Protein AF-A0AAD4LZZ5-F1 (afdb_monomer)

Solvent-accessible surface area (backbone atoms only — not comparable to full-atom values): 17725 Å² total; per-residue (Å²): 131,60,62,84,78,69,48,88,45,66,67,56,50,50,53,55,44,57,41,40,48,57,53,53,69,33,89,84,50,80,62,51,70,69,76,49,41,73,76,55,41,52,55,49,49,54,53,50,50,51,52,51,45,55,47,72,59,37,88,83,57,52,69,71,55,39,54,52,48,50,53,32,48,44,55,28,38,23,70,50,95,53,30,51,71,76,49,63,68,65,39,48,44,56,61,69,59,78,80,68,60,58,57,38,40,56,66,57,34,45,43,56,74,49,39,51,65,94,46,70,66,54,45,52,46,36,52,43,30,32,49,35,19,66,58,54,36,84,71,82,49,75,66,38,48,54,40,50,26,64,76,72,72,47,53,68,67,55,53,52,53,22,59,74,25,60,35,23,49,43,52,52,49,40,55,53,51,52,53,52,52,67,71,57,82,68,91,54,68,68,56,56,54,47,50,50,50,32,52,65,54,31,63,79,64,57,69,72,51,25,48,67,67,60,55,50,52,49,54,50,50,51,54,49,52,59,51,51,38,74,75,31,82,89,36,54,68,59,51,55,51,54,59,66,55,39,64,70,54,63,75,45,58,62,91,83,59,74,83,77,62,92,84,59,77,85,78,73,87,83,82,85,86,89,83,87,86,81,84,82,77,78,78,56,70,66,58,56,50,50,50,47,70,80,34,72,75,67,82,78,119

Sequence (301 aa):
MWTLECSDEDHELEQFFAGIPGFFQSRVVWEPQQAFNAPDSEKMSKSLIGLMQRTWTSNLVDESVKQRRIVIFEVAMGQKPECLPISNDIVDLALWRDQDGFFRSVELGLLLNGATYDDPFVADCSKWAISKIIARSKDRDDRWFKLVTKQLGVSKSEVENYLAHGDSIFLANLLHITRDILRFRSEDGYHNRAANETLSSVSKFDIQNALPGLQHDFCDLRNQIVREARNSEAQTWMLTHIFMIYPRILCATPKNIVPIQLLTPPTPCPPLSHITMAPFPPLSPFLAHLILIYHPRISRI

Structure (mmCIF, N/CA/C/O backbone):
data_AF-A0AAD4LZZ5-F1
#
_entry.id   AF-A0AAD4LZZ5-F1
#
loop_
_atom_site.group_P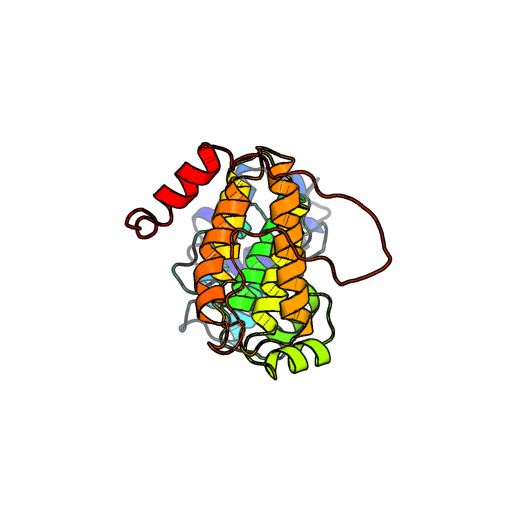DB
_atom_site.id
_atom_site.type_symbol
_atom_site.label_atom_id
_atom_site.label_alt_id
_atom_site.label_comp_id
_atom_site.label_asym_id
_atom_site.label_entity_id
_atom_site.label_seq_id
_atom_site.pdbx_PDB_ins_code
_atom_site.Cartn_x
_atom_site.Cartn_y
_atom_site.Cartn_z
_atom_site.occupancy
_atom_site.B_iso_or_equiv
_atom_site.auth_seq_id
_atom_site.auth_comp_id
_atom_site.auth_asym_id
_atom_site.auth_atom_id
_atom_site.pdbx_PDB_model_num
ATOM 1 N N . MET A 1 1 ? 21.010 4.989 -21.977 1.00 59.56 1 MET A N 1
ATOM 2 C CA . MET A 1 1 ? 19.884 5.612 -21.253 1.00 59.56 1 MET A CA 1
ATOM 3 C C . MET A 1 1 ? 19.463 6.946 -21.894 1.00 59.56 1 MET A C 1
ATOM 5 O O . MET A 1 1 ? 19.296 7.935 -21.203 1.00 59.56 1 MET A O 1
ATOM 9 N N . TRP A 1 2 ? 19.293 6.989 -23.220 1.00 61.78 2 TRP A N 1
ATOM 10 C CA . TRP A 1 2 ? 18.803 8.186 -23.932 1.00 61.78 2 TRP A CA 1
ATOM 11 C C . TRP A 1 2 ? 17.274 8.152 -24.097 1.00 61.78 2 TRP A C 1
ATOM 13 O O . TRP A 1 2 ? 16.611 9.175 -24.016 1.00 61.78 2 TRP A O 1
ATOM 23 N N . THR A 1 3 ? 16.701 6.949 -24.204 1.00 65.75 3 THR A N 1
ATOM 24 C CA . THR A 1 3 ? 15.256 6.716 -24.332 1.00 65.75 3 THR A CA 1
ATOM 25 C C . THR A 1 3 ? 14.452 7.325 -23.181 1.00 65.75 3 THR A C 1
ATOM 27 O O . THR A 1 3 ? 13.441 7.959 -23.428 1.00 65.75 3 THR A O 1
ATOM 30 N N . LEU A 1 4 ? 14.927 7.232 -21.932 1.00 70.00 4 LEU A N 1
ATOM 31 C CA . LEU A 1 4 ? 14.234 7.831 -20.779 1.00 70.00 4 LEU A CA 1
ATOM 32 C C . LEU A 1 4 ? 14.240 9.372 -20.790 1.00 70.00 4 LEU A C 1
ATOM 34 O O . LEU A 1 4 ? 13.408 9.980 -20.130 1.00 70.00 4 LEU A O 1
ATOM 38 N N . GLU A 1 5 ? 15.177 10.002 -21.507 1.00 65.38 5 GLU A N 1
ATOM 39 C CA . GLU A 1 5 ? 15.335 11.464 -21.550 1.00 65.38 5 GLU A CA 1
ATOM 40 C C . GLU A 1 5 ? 14.606 12.110 -22.739 1.00 65.38 5 GLU A C 1
ATOM 42 O O . GLU A 1 5 ? 14.437 13.326 -22.758 1.00 65.38 5 GLU A O 1
ATOM 47 N N . CYS A 1 6 ? 14.168 11.319 -23.724 1.00 57.78 6 CYS A N 1
ATOM 48 C CA . CYS A 1 6 ? 13.459 11.810 -24.912 1.00 57.78 6 CYS A CA 1
ATOM 49 C C . CYS A 1 6 ? 12.028 11.278 -25.054 1.00 57.78 6 CYS A C 1
ATOM 51 O O . CYS A 1 6 ? 11.263 11.808 -25.856 1.00 57.78 6 CYS A O 1
ATOM 53 N N . SER A 1 7 ? 11.655 10.270 -24.268 1.00 60.16 7 SER A N 1
ATOM 54 C CA . SER A 1 7 ? 10.356 9.612 -24.349 1.00 60.16 7 SER A CA 1
ATOM 55 C C . SER A 1 7 ? 9.317 10.304 -23.458 1.00 60.16 7 SER A C 1
ATOM 57 O O . SER A 1 7 ? 8.848 9.734 -22.470 1.00 60.16 7 SER A O 1
ATOM 59 N N . ASP A 1 8 ? 8.884 11.508 -23.832 1.00 64.06 8 ASP A N 1
ATOM 60 C CA . ASP A 1 8 ? 7.600 12.040 -23.335 1.00 64.06 8 ASP A CA 1
ATOM 61 C C . ASP A 1 8 ? 6.408 11.223 -23.884 1.00 64.06 8 ASP A C 1
ATOM 63 O O . ASP A 1 8 ? 5.266 11.361 -23.437 1.00 64.06 8 ASP A O 1
ATOM 67 N N . GLU A 1 9 ? 6.672 10.331 -24.841 1.00 85.75 9 GLU A N 1
ATOM 68 C CA . GLU A 1 9 ? 5.693 9.441 -25.440 1.00 85.75 9 GLU A CA 1
ATOM 69 C C . GLU A 1 9 ? 5.475 8.195 -24.573 1.00 85.75 9 GLU A C 1
ATOM 71 O O . GLU A 1 9 ? 6.323 7.309 -24.471 1.00 85.75 9 GLU A O 1
ATOM 76 N N . ASP A 1 10 ? 4.288 8.079 -23.973 1.00 91.38 10 ASP A N 1
ATOM 77 C CA . ASP A 1 10 ? 3.925 6.911 -23.161 1.00 91.38 10 ASP A CA 1
ATOM 78 C C . ASP A 1 10 ? 4.112 5.574 -23.902 1.00 91.38 10 ASP A C 1
ATOM 80 O O . ASP A 1 10 ? 4.370 4.553 -23.270 1.00 91.38 10 ASP A O 1
ATOM 84 N N . HIS A 1 11 ? 3.965 5.564 -25.231 1.00 92.38 11 HIS A N 1
ATOM 85 C CA . HIS A 1 11 ? 4.120 4.358 -26.039 1.00 92.38 11 HIS A CA 1
ATOM 86 C C . HIS A 1 11 ? 5.549 3.800 -26.000 1.00 92.38 11 HIS A C 1
ATOM 88 O O . HIS A 1 11 ? 5.733 2.587 -25.899 1.00 92.38 11 HIS A O 1
ATOM 94 N N . GLU A 1 12 ? 6.556 4.669 -26.048 1.00 92.69 12 GLU A N 1
ATOM 95 C CA . GLU A 1 12 ? 7.961 4.273 -25.965 1.00 92.69 12 GLU A CA 1
ATOM 96 C C . GLU A 1 12 ? 8.304 3.768 -24.557 1.00 92.69 12 GLU A C 1
ATOM 98 O O . GLU A 1 12 ? 8.937 2.718 -24.418 1.00 92.69 12 GLU A O 1
ATOM 103 N N . LEU A 1 13 ? 7.803 4.438 -23.509 1.00 93.19 13 LEU A N 1
ATOM 104 C CA . LEU A 1 13 ? 7.936 3.955 -22.130 1.00 93.19 13 LEU A CA 1
ATOM 105 C C . LEU A 1 13 ? 7.267 2.585 -21.944 1.00 93.19 13 LEU A C 1
ATOM 107 O O . LEU A 1 13 ? 7.851 1.702 -21.319 1.00 93.19 13 LEU A O 1
ATOM 111 N N . GLU A 1 14 ? 6.070 2.375 -22.502 1.00 94.62 14 GLU A N 1
ATOM 112 C CA . GLU A 1 14 ? 5.391 1.074 -22.483 1.00 94.62 14 GLU A CA 1
ATOM 113 C C . GLU A 1 14 ? 6.271 -0.027 -23.087 1.00 94.62 14 GLU A C 1
ATOM 115 O O . GLU A 1 14 ? 6.457 -1.071 -22.460 1.00 94.62 14 GLU A O 1
ATOM 120 N N . GLN A 1 15 ? 6.832 0.202 -24.280 1.00 94.19 15 GLN A N 1
ATOM 121 C CA . GLN A 1 15 ? 7.716 -0.767 -24.931 1.00 94.19 15 GLN A CA 1
ATOM 122 C C . GLN A 1 15 ? 8.983 -1.023 -24.111 1.00 94.19 15 GLN A C 1
ATOM 124 O O . GLN A 1 15 ? 9.394 -2.175 -23.956 1.00 94.19 15 GLN A O 1
ATOM 129 N N . PHE A 1 16 ? 9.578 0.037 -23.559 1.00 93.12 16 PHE A N 1
ATOM 130 C CA . PHE A 1 16 ? 10.762 -0.058 -22.717 1.00 93.12 16 PHE A CA 1
ATOM 131 C C . PHE A 1 16 ? 10.504 -0.942 -21.491 1.00 93.12 16 PHE A C 1
ATOM 133 O O . PHE A 1 16 ? 11.204 -1.936 -21.297 1.00 93.12 16 PHE A O 1
ATOM 140 N N . PHE A 1 17 ? 9.464 -0.643 -20.703 1.00 93.12 17 PHE A N 1
ATOM 141 C CA . PHE A 1 17 ? 9.140 -1.409 -19.496 1.00 93.12 17 PHE A CA 1
ATOM 142 C C . PHE A 1 17 ? 8.684 -2.839 -19.812 1.00 93.12 17 PHE A C 1
ATOM 144 O O . PHE A 1 17 ? 9.040 -3.766 -19.085 1.00 93.12 17 PHE A O 1
ATOM 151 N N . ALA A 1 18 ? 7.971 -3.054 -20.922 1.00 93.38 18 ALA A N 1
ATOM 152 C CA . ALA A 1 18 ? 7.597 -4.393 -21.377 1.00 93.38 18 ALA A CA 1
ATOM 153 C C . ALA A 1 18 ? 8.814 -5.250 -21.778 1.00 93.38 18 ALA A C 1
ATOM 155 O O . ALA A 1 18 ? 8.764 -6.477 -21.679 1.00 93.38 18 ALA A O 1
ATOM 156 N N . GLY A 1 19 ? 9.907 -4.619 -22.218 1.00 92.69 19 GLY A N 1
ATOM 157 C CA . GLY A 1 19 ? 11.149 -5.288 -22.603 1.00 92.69 19 GLY A CA 1
ATOM 158 C C . GLY A 1 19 ? 12.038 -5.715 -21.431 1.00 92.69 19 GLY A C 1
ATOM 159 O O . GLY A 1 19 ? 12.913 -6.562 -21.621 1.00 92.69 19 GLY A O 1
ATOM 160 N N . ILE A 1 20 ? 11.817 -5.182 -20.223 1.00 90.69 20 ILE A N 1
ATOM 161 C CA . ILE A 1 20 ? 12.689 -5.410 -19.057 1.00 90.69 20 ILE A CA 1
ATOM 162 C C . ILE A 1 20 ? 12.876 -6.894 -18.714 1.00 90.69 20 ILE A C 1
ATOM 164 O O . ILE A 1 20 ? 14.026 -7.320 -18.599 1.00 90.69 20 ILE A O 1
ATOM 168 N N . PRO A 1 21 ? 11.828 -7.731 -18.616 1.00 88.19 21 PRO A N 1
ATOM 169 C CA . PRO A 1 21 ? 12.033 -9.150 -18.322 1.00 88.19 21 PRO A CA 1
ATOM 170 C C . PRO A 1 21 ? 12.906 -9.844 -19.369 1.00 88.19 21 PRO A C 1
ATOM 172 O O . PRO A 1 21 ? 13.742 -10.679 -19.032 1.00 88.19 21 PRO A O 1
ATOM 175 N N . GLY A 1 22 ? 12.736 -9.483 -20.647 1.00 89.75 22 GLY A N 1
ATOM 176 C CA . GLY A 1 22 ? 13.559 -10.004 -21.737 1.00 89.75 22 GLY A CA 1
ATOM 177 C C . GLY A 1 22 ? 15.017 -9.556 -21.628 1.00 89.75 22 GLY A C 1
ATOM 178 O O . GLY A 1 22 ? 15.918 -10.342 -21.914 1.00 89.75 22 GLY A O 1
ATOM 179 N N . PHE A 1 23 ? 15.256 -8.327 -21.160 1.00 89.50 23 PHE A N 1
ATOM 180 C CA . PHE A 1 23 ? 16.596 -7.810 -20.881 1.00 89.50 23 PHE A CA 1
ATOM 181 C C . PHE A 1 23 ? 17.299 -8.617 -19.780 1.00 89.50 23 PHE A C 1
ATOM 183 O O . PHE A 1 23 ? 18.420 -9.073 -19.995 1.00 89.50 23 PHE A O 1
ATOM 190 N N . PHE A 1 24 ? 16.630 -8.877 -18.653 1.00 85.81 24 PHE A N 1
ATOM 191 C CA . PHE A 1 24 ? 17.204 -9.667 -17.555 1.00 85.81 24 PHE A CA 1
ATOM 192 C C . PHE A 1 24 ? 17.408 -11.151 -17.898 1.00 85.81 24 PHE A C 1
ATOM 194 O O . PHE A 1 24 ? 18.303 -11.792 -17.354 1.00 85.81 24 PHE A O 1
ATOM 201 N N . GLN A 1 25 ? 16.612 -11.703 -18.817 1.00 87.31 25 GLN A N 1
ATOM 202 C CA . GLN A 1 25 ? 16.764 -13.082 -19.304 1.00 87.31 25 GLN A CA 1
ATOM 203 C C . GLN A 1 25 ? 17.772 -13.213 -20.456 1.00 87.31 25 GLN A C 1
ATOM 205 O O . GLN A 1 25 ? 18.071 -14.325 -20.906 1.00 87.31 25 GLN A O 1
ATOM 210 N N . SER A 1 26 ? 18.289 -12.094 -20.966 1.00 89.69 26 SER A N 1
ATOM 211 C CA . SER A 1 26 ? 19.209 -12.095 -22.094 1.00 89.69 26 SER A CA 1
ATOM 212 C C . SER A 1 26 ? 20.556 -12.692 -21.701 1.00 89.69 26 SER A C 1
ATOM 214 O O . SER A 1 26 ? 21.245 -12.193 -20.820 1.00 89.69 26 SER A O 1
ATOM 216 N N . ARG A 1 27 ? 20.997 -13.717 -22.439 1.00 91.19 27 ARG A N 1
ATOM 217 C CA . ARG A 1 27 ? 22.345 -14.301 -22.285 1.00 91.19 27 ARG A CA 1
ATOM 218 C C . ARG A 1 27 ? 23.467 -13.385 -22.781 1.00 91.19 27 ARG A C 1
ATOM 220 O O . ARG A 1 27 ? 24.634 -13.705 -22.593 1.00 91.19 27 ARG A O 1
ATOM 227 N N . VAL A 1 28 ? 23.116 -12.306 -23.481 1.00 92.12 28 VAL A N 1
ATOM 228 C CA . VAL A 1 28 ? 24.073 -11.377 -24.100 1.00 92.12 28 VAL A CA 1
ATOM 229 C C . VAL A 1 28 ? 24.501 -10.285 -23.117 1.00 92.12 28 VAL A C 1
ATOM 231 O O . VAL A 1 28 ? 25.584 -9.727 -23.263 1.00 92.12 28 VAL A O 1
ATOM 234 N N . VAL A 1 29 ? 23.674 -9.986 -22.112 1.00 84.56 29 VAL A N 1
ATOM 235 C CA . VAL A 1 29 ? 23.972 -8.972 -21.097 1.00 84.56 29 VAL A CA 1
ATOM 236 C C . VAL A 1 29 ? 24.618 -9.664 -19.906 1.00 84.56 29 VAL A C 1
ATOM 238 O O . VAL A 1 29 ? 23.974 -10.439 -19.203 1.00 84.56 29 VAL A O 1
ATOM 241 N N . TRP A 1 30 ? 25.905 -9.402 -19.690 1.00 84.62 30 TRP A N 1
ATOM 242 C CA . TRP A 1 30 ? 26.584 -9.851 -18.481 1.00 84.62 30 TRP A CA 1
ATOM 243 C C . TRP A 1 30 ? 26.102 -9.002 -17.301 1.00 84.62 30 TRP A C 1
ATOM 245 O O . TRP A 1 30 ? 26.200 -7.780 -17.361 1.00 84.62 30 TRP A O 1
ATOM 255 N N . GLU A 1 31 ? 25.567 -9.649 -16.262 1.00 84.94 31 GLU A N 1
ATOM 256 C CA . GLU A 1 31 ? 25.121 -9.005 -15.013 1.00 84.94 31 GLU A CA 1
ATOM 257 C C . GLU A 1 31 ? 24.133 -7.837 -15.241 1.00 84.94 31 GLU A C 1
ATOM 259 O O . GLU A 1 31 ? 24.434 -6.688 -14.910 1.00 84.94 31 GLU A O 1
ATOM 264 N N . PRO A 1 32 ? 22.925 -8.101 -15.783 1.00 80.75 32 PRO A N 1
ATOM 265 C CA . PRO A 1 32 ? 21.932 -7.063 -16.081 1.00 80.75 32 PRO A CA 1
ATOM 266 C C . PRO A 1 32 ? 21.563 -6.198 -14.865 1.00 80.75 32 PRO A C 1
ATOM 268 O O . PRO A 1 32 ? 21.195 -5.041 -15.037 1.00 80.75 32 PRO A O 1
ATOM 271 N N . GLN A 1 33 ? 21.725 -6.705 -13.640 1.00 79.94 33 GLN A N 1
ATOM 272 C CA . GLN A 1 33 ? 21.554 -5.936 -12.405 1.00 79.94 33 GLN A CA 1
ATOM 273 C C . GLN A 1 33 ? 22.528 -4.748 -12.313 1.00 79.94 33 GLN A C 1
ATOM 275 O O . GLN A 1 33 ? 22.132 -3.672 -11.876 1.00 79.94 33 GLN A O 1
ATOM 280 N N . GLN A 1 34 ? 23.779 -4.902 -12.767 1.00 81.44 34 GLN A N 1
ATOM 281 C CA . GLN A 1 34 ? 24.771 -3.817 -12.755 1.00 81.44 34 GLN A CA 1
ATOM 282 C C . GLN A 1 34 ? 24.492 -2.746 -13.810 1.00 81.44 34 GLN A C 1
ATOM 284 O O . GLN A 1 34 ? 24.947 -1.611 -13.677 1.00 81.44 34 GLN A O 1
ATOM 289 N N . ALA A 1 35 ? 23.718 -3.072 -14.850 1.00 75.88 35 ALA A N 1
ATOM 290 C CA . ALA A 1 35 ? 23.268 -2.074 -15.815 1.00 75.88 35 ALA A CA 1
ATOM 291 C C . ALA A 1 35 ? 22.300 -1.054 -15.184 1.00 75.88 35 ALA A C 1
ATOM 293 O O . ALA A 1 35 ? 22.106 0.023 -15.739 1.00 75.88 35 ALA A O 1
ATOM 294 N N . PHE A 1 36 ? 21.739 -1.365 -14.011 1.00 73.56 36 PHE A N 1
ATOM 295 C CA . PHE A 1 36 ? 20.864 -0.488 -13.237 1.00 73.56 36 PHE A CA 1
ATOM 296 C C . PHE A 1 36 ? 21.585 0.083 -12.012 1.00 73.56 36 PHE A C 1
ATOM 298 O O . PHE A 1 36 ? 21.132 -0.048 -10.875 1.00 73.56 36 PHE A O 1
ATOM 305 N N . ASN A 1 37 ? 22.724 0.740 -12.247 1.00 74.62 37 ASN A N 1
ATOM 306 C CA . ASN A 1 37 ? 23.412 1.515 -11.215 1.00 74.62 37 ASN A CA 1
ATOM 307 C C . ASN A 1 37 ? 22.504 2.624 -10.649 1.00 74.62 37 ASN A C 1
ATOM 309 O O . ASN A 1 37 ? 21.574 3.085 -11.312 1.00 74.62 37 ASN A O 1
ATOM 313 N N . ALA A 1 38 ? 22.808 3.094 -9.434 1.00 69.88 38 ALA A N 1
ATOM 314 C CA . ALA A 1 38 ? 21.951 4.008 -8.668 1.00 69.88 38 ALA A CA 1
ATOM 315 C C . ALA A 1 38 ? 21.407 5.247 -9.430 1.00 69.88 38 ALA A C 1
ATOM 317 O O . ALA A 1 38 ? 20.226 5.551 -9.272 1.00 69.88 38 ALA A O 1
ATOM 318 N N . PRO A 1 39 ? 22.180 5.958 -10.282 1.00 69.94 39 PRO A N 1
ATOM 319 C CA . PRO A 1 39 ? 21.643 7.107 -11.023 1.00 69.94 39 PRO A CA 1
ATOM 320 C C . PRO A 1 39 ? 20.594 6.718 -12.076 1.00 69.94 39 PRO A C 1
ATOM 322 O O . PRO A 1 39 ? 19.656 7.472 -12.349 1.00 69.94 39 PRO A O 1
ATOM 325 N N . ASP A 1 40 ? 20.752 5.538 -12.671 1.00 80.69 40 ASP A N 1
ATOM 326 C CA . ASP A 1 40 ? 19.891 5.045 -13.742 1.00 80.69 40 ASP A CA 1
ATOM 327 C C . ASP A 1 40 ? 18.615 4.421 -13.156 1.00 80.69 40 ASP A C 1
ATOM 329 O O . ASP A 1 40 ? 17.525 4.580 -13.715 1.00 80.69 40 ASP A O 1
ATOM 333 N N . SER A 1 41 ? 18.718 3.789 -11.980 1.00 80.00 41 SER A N 1
ATOM 334 C CA . SER A 1 41 ? 17.568 3.232 -11.261 1.00 80.00 41 SER A CA 1
ATOM 335 C C . SER A 1 41 ? 16.609 4.315 -10.755 1.00 80.00 41 SER A C 1
ATOM 337 O O . SER A 1 41 ? 15.391 4.149 -10.870 1.00 80.00 41 SER A O 1
ATOM 339 N N . GLU A 1 42 ? 17.124 5.454 -10.282 1.00 81.69 42 GLU A N 1
ATOM 340 C CA . GLU A 1 42 ? 16.317 6.614 -9.879 1.00 81.69 42 GLU A CA 1
ATOM 341 C C . GLU A 1 42 ? 15.523 7.175 -11.071 1.00 81.69 42 GLU A C 1
ATOM 343 O O . GLU A 1 42 ? 14.300 7.333 -11.012 1.00 81.69 42 GLU A O 1
ATOM 348 N N . LYS A 1 43 ? 16.194 7.435 -12.201 1.00 85.44 43 LYS A N 1
ATOM 349 C CA . LYS A 1 43 ? 15.538 7.957 -13.415 1.00 85.44 43 LYS A CA 1
ATOM 350 C C . LYS A 1 43 ? 14.475 7.005 -13.950 1.00 85.44 43 LYS A C 1
ATOM 352 O O . LYS A 1 43 ? 13.389 7.438 -14.345 1.00 85.44 43 LYS A O 1
ATOM 357 N N . MET A 1 44 ? 14.768 5.711 -13.950 1.00 86.56 44 MET A N 1
ATOM 358 C CA . MET A 1 44 ? 13.829 4.693 -14.395 1.00 86.56 44 MET A CA 1
ATOM 359 C C . MET A 1 44 ? 12.620 4.590 -13.461 1.00 86.56 44 MET A C 1
ATOM 361 O O . MET A 1 44 ? 11.491 4.549 -13.945 1.00 86.56 44 MET A O 1
ATOM 365 N N . SER A 1 45 ? 12.838 4.649 -12.144 1.00 85.06 45 SER A N 1
ATOM 366 C CA . SER A 1 45 ? 11.762 4.693 -11.148 1.00 85.06 45 SER A CA 1
ATOM 367 C C . SER A 1 45 ? 10.859 5.901 -11.367 1.00 85.06 45 SER A C 1
ATOM 369 O O . SER A 1 45 ? 9.644 5.753 -11.454 1.00 85.06 45 SER A O 1
ATOM 371 N N . LYS A 1 46 ? 11.438 7.093 -11.552 1.00 86.00 46 LYS A N 1
ATOM 372 C CA . LYS A 1 46 ? 10.681 8.319 -11.854 1.00 86.00 46 LYS A CA 1
ATOM 373 C C . LYS A 1 46 ? 9.876 8.208 -13.145 1.00 86.00 46 LYS A C 1
ATOM 375 O O . LYS A 1 46 ? 8.725 8.637 -13.182 1.00 86.00 46 LYS A O 1
ATOM 380 N N . SER A 1 47 ? 10.455 7.612 -14.184 1.00 90.06 47 SER A N 1
ATOM 381 C CA . SER A 1 47 ? 9.781 7.417 -15.474 1.00 90.06 47 SER A CA 1
ATOM 382 C C . SER A 1 47 ? 8.613 6.434 -15.355 1.00 90.06 47 SER A C 1
ATOM 384 O O . SER A 1 47 ? 7.524 6.703 -15.865 1.00 90.06 47 SER A O 1
ATOM 386 N N . LEU A 1 48 ? 8.808 5.335 -14.619 1.00 90.06 48 LEU A N 1
ATOM 387 C CA . LEU A 1 48 ? 7.776 4.339 -14.338 1.00 90.06 48 LEU A CA 1
ATOM 388 C C . LEU A 1 48 ? 6.636 4.946 -13.522 1.00 90.06 48 LEU A C 1
ATOM 390 O O . LEU A 1 48 ? 5.479 4.846 -13.917 1.00 90.06 48 LEU A O 1
ATOM 394 N N . ILE A 1 49 ? 6.970 5.647 -12.437 1.00 87.19 49 ILE A N 1
ATOM 395 C CA . ILE A 1 49 ? 6.023 6.401 -11.612 1.00 87.19 49 ILE A CA 1
ATOM 396 C C . ILE A 1 49 ? 5.214 7.368 -12.474 1.00 87.19 49 ILE A C 1
ATOM 398 O O . ILE A 1 49 ? 3.989 7.387 -12.378 1.00 87.19 49 ILE A O 1
ATOM 402 N N . GLY A 1 50 ? 5.877 8.153 -13.326 1.00 89.38 50 GLY A N 1
ATOM 403 C CA . GLY A 1 50 ? 5.209 9.111 -14.201 1.00 89.38 50 GLY A CA 1
ATOM 404 C C . GLY A 1 50 ? 4.218 8.428 -15.143 1.00 89.38 50 GLY A C 1
ATOM 405 O O . GLY A 1 50 ? 3.080 8.881 -15.276 1.00 89.38 50 GLY A O 1
ATOM 406 N N . LEU A 1 51 ? 4.611 7.299 -15.741 1.00 92.62 51 LEU A N 1
ATOM 407 C CA . LEU A 1 51 ? 3.729 6.502 -16.592 1.00 92.62 51 LEU A CA 1
ATOM 408 C C . LEU A 1 51 ? 2.549 5.915 -15.798 1.00 92.62 51 LEU A C 1
ATOM 410 O O . LEU A 1 51 ? 1.410 5.986 -16.263 1.00 92.62 51 LEU A O 1
ATOM 414 N N . MET A 1 52 ? 2.778 5.382 -14.595 1.00 91.00 52 MET A N 1
ATOM 415 C CA . MET A 1 52 ? 1.722 4.866 -13.713 1.00 91.00 52 MET A CA 1
ATOM 416 C C . MET A 1 52 ? 0.733 5.970 -13.331 1.00 91.00 52 MET A C 1
ATOM 418 O O . MET A 1 52 ? -0.479 5.777 -13.432 1.00 91.00 52 MET A O 1
ATOM 422 N N . GLN A 1 53 ? 1.240 7.142 -12.939 1.00 88.31 53 GLN A N 1
ATOM 423 C CA . GLN A 1 53 ? 0.428 8.301 -12.584 1.00 88.31 53 GLN A CA 1
ATOM 424 C C . GLN A 1 53 ? -0.474 8.698 -13.743 1.00 88.31 53 GLN A C 1
ATOM 426 O O . GLN A 1 53 ? -1.691 8.685 -13.582 1.00 88.31 53 GLN A O 1
ATOM 431 N N . ARG A 1 54 ? 0.099 8.951 -14.927 1.00 90.88 54 ARG A N 1
ATOM 432 C CA . ARG A 1 54 ? -0.681 9.293 -16.126 1.00 90.88 54 ARG A CA 1
ATOM 433 C C . ARG A 1 54 ? -1.693 8.209 -16.487 1.00 90.88 54 ARG A C 1
ATOM 435 O O . ARG A 1 54 ? -2.792 8.530 -16.923 1.00 90.88 54 ARG A O 1
ATOM 442 N N . THR A 1 55 ? -1.363 6.939 -16.272 1.00 91.56 55 THR A N 1
ATOM 443 C CA . THR A 1 55 ? -2.262 5.815 -16.561 1.00 91.56 55 THR A CA 1
ATOM 444 C C . THR A 1 55 ? -3.487 5.799 -15.653 1.00 91.56 55 THR A C 1
ATOM 446 O O . THR A 1 55 ? -4.603 5.637 -16.141 1.00 91.56 55 THR A O 1
ATOM 449 N N . TRP A 1 56 ? -3.311 5.967 -14.342 1.00 88.31 56 TRP A N 1
ATOM 450 C CA . TRP A 1 56 ? -4.423 5.835 -13.397 1.00 88.31 56 TRP A CA 1
ATOM 451 C C . TRP A 1 56 ? -5.201 7.128 -13.176 1.00 88.31 56 TRP A C 1
ATOM 453 O O . TRP A 1 56 ? -6.408 7.063 -12.954 1.00 88.31 56 TRP A O 1
ATOM 463 N N . THR A 1 57 ? -4.559 8.296 -13.263 1.00 87.56 57 THR A N 1
ATOM 464 C CA . THR A 1 57 ? -5.245 9.582 -13.048 1.00 87.56 57 THR A CA 1
ATOM 465 C C . THR A 1 57 ? -5.910 10.123 -14.312 1.00 87.56 57 THR A C 1
ATOM 467 O O . THR A 1 57 ? -6.838 10.927 -14.214 1.00 87.56 57 THR A O 1
ATOM 470 N N . SER A 1 58 ? -5.484 9.687 -15.503 1.00 89.38 58 SER A N 1
ATOM 471 C CA . SER A 1 58 ? -6.069 10.165 -16.754 1.00 89.38 58 SER A CA 1
ATOM 472 C C . SER A 1 58 ? -7.421 9.516 -17.044 1.00 89.38 58 SER A C 1
ATOM 474 O O . SER A 1 58 ? -7.566 8.292 -17.083 1.00 89.38 58 SER A O 1
ATOM 476 N N . ASN A 1 59 ? -8.407 10.360 -17.341 1.00 90.25 59 ASN A N 1
ATOM 477 C CA . ASN A 1 59 ? -9.694 9.948 -17.905 1.00 90.25 59 ASN A CA 1
ATOM 478 C C . ASN A 1 59 ? -9.657 9.843 -19.441 1.00 90.25 59 ASN A C 1
ATOM 480 O O . ASN A 1 59 ? -10.659 9.475 -20.043 1.00 90.25 59 ASN A O 1
ATOM 484 N N . LEU A 1 60 ? -8.530 10.199 -20.070 1.00 92.69 60 LEU A N 1
ATOM 485 C CA . LEU A 1 60 ? -8.342 10.153 -21.525 1.00 92.69 60 LEU A CA 1
ATOM 486 C C . LEU A 1 60 ? -7.704 8.844 -22.001 1.00 92.69 60 LEU A C 1
ATOM 488 O O . LEU A 1 60 ? -7.708 8.562 -23.193 1.00 92.69 60 LEU A O 1
ATOM 492 N N . VAL A 1 61 ? -7.114 8.068 -21.089 1.00 91.69 61 VAL A N 1
ATOM 493 C CA . VAL A 1 61 ? -6.526 6.765 -21.414 1.00 91.69 61 VAL A CA 1
ATOM 494 C C . VAL A 1 61 ? -7.638 5.722 -21.401 1.00 91.69 61 VAL A C 1
ATOM 496 O O . VAL A 1 61 ? -8.292 5.538 -20.374 1.00 91.69 61 VAL A O 1
ATOM 499 N N . ASP A 1 62 ? -7.830 5.030 -22.522 1.00 94.25 62 ASP A N 1
ATOM 500 C CA . ASP A 1 62 ? -8.802 3.941 -22.630 1.00 94.25 62 ASP A CA 1
ATOM 501 C C . ASP A 1 62 ? -8.528 2.831 -21.609 1.00 94.25 62 ASP A C 1
ATOM 503 O O . ASP A 1 62 ? -7.379 2.477 -21.335 1.00 94.25 62 ASP A O 1
ATOM 507 N N . GLU A 1 63 ? -9.590 2.209 -21.094 1.00 91.12 63 GLU A N 1
ATOM 508 C CA . GLU A 1 63 ? -9.478 1.161 -20.071 1.00 91.12 63 GLU A CA 1
ATOM 509 C C . GLU A 1 63 ? -8.650 -0.043 -20.549 1.00 91.12 63 GLU A C 1
ATOM 511 O O . GLU A 1 63 ? -7.879 -0.629 -19.792 1.00 91.12 63 GLU A O 1
ATOM 516 N N . SER A 1 64 ? -8.724 -0.372 -21.842 1.00 94.19 64 SER A N 1
ATOM 517 C CA . SER A 1 64 ? -7.895 -1.421 -22.446 1.00 94.19 64 SER A CA 1
ATOM 518 C C . SER A 1 64 ? -6.398 -1.083 -22.404 1.00 94.19 64 SER A C 1
ATOM 520 O O . SER A 1 64 ? -5.568 -1.969 -22.188 1.00 94.19 64 SER A O 1
ATOM 522 N N . VAL A 1 65 ? -6.039 0.197 -22.563 1.00 95.00 65 VAL A N 1
ATOM 523 C CA . VAL A 1 65 ? -4.661 0.689 -22.438 1.00 95.00 65 VAL A CA 1
ATOM 524 C C . VAL A 1 65 ? -4.229 0.673 -20.976 1.00 95.00 65 VAL A C 1
ATOM 526 O O . VAL A 1 65 ? -3.130 0.200 -20.688 1.00 95.00 65 VAL A O 1
ATOM 529 N N . LYS A 1 66 ? -5.092 1.101 -20.044 1.00 93.62 66 LYS A N 1
ATOM 530 C CA . LYS A 1 66 ? -4.809 1.013 -18.602 1.00 93.62 66 LYS A CA 1
ATOM 531 C C . LYS A 1 66 ? -4.519 -0.420 -18.180 1.00 93.62 66 LYS A C 1
ATOM 533 O O . LYS A 1 66 ? -3.485 -0.672 -17.567 1.00 93.62 66 LYS A O 1
ATOM 538 N N . GLN A 1 67 ? -5.370 -1.363 -18.582 1.00 92.19 67 GLN A N 1
ATOM 539 C CA . GLN A 1 67 ? -5.197 -2.774 -18.259 1.00 92.19 67 GLN A CA 1
ATOM 540 C C . GLN A 1 67 ? -3.894 -3.338 -18.838 1.00 92.19 67 GLN A C 1
ATOM 542 O O . GLN A 1 67 ? -3.169 -4.045 -18.140 1.00 92.19 67 GLN A O 1
ATOM 547 N N . ARG A 1 68 ? -3.550 -2.990 -20.086 1.00 95.44 68 ARG A N 1
ATOM 548 C CA . ARG A 1 68 ? -2.266 -3.378 -20.691 1.00 95.44 68 ARG A CA 1
ATOM 549 C C . ARG A 1 68 ? -1.080 -2.829 -19.895 1.00 95.44 68 ARG A C 1
ATOM 551 O O . ARG A 1 68 ? -0.151 -3.575 -19.602 1.00 95.44 68 ARG A O 1
ATOM 558 N N . ARG A 1 69 ? -1.112 -1.547 -19.528 1.00 95.25 69 ARG A N 1
ATOM 559 C CA . ARG A 1 69 ? -0.046 -0.902 -18.748 1.00 95.25 69 ARG A CA 1
ATOM 560 C C . ARG A 1 69 ? 0.095 -1.500 -17.354 1.00 95.25 69 ARG A C 1
ATOM 562 O O . ARG A 1 69 ? 1.217 -1.718 -16.922 1.00 95.25 69 ARG A O 1
ATOM 569 N N . ILE A 1 70 ? -1.008 -1.848 -16.691 1.00 92.38 70 ILE A N 1
ATOM 570 C CA . ILE A 1 70 ? -0.980 -2.555 -15.401 1.00 92.38 70 ILE A CA 1
ATOM 571 C C . ILE A 1 70 ? -0.220 -3.877 -15.523 1.00 92.38 70 ILE A C 1
ATOM 573 O O . ILE A 1 70 ? 0.652 -4.140 -14.702 1.00 92.38 70 ILE A O 1
ATOM 577 N N . VAL A 1 71 ? -0.472 -4.665 -16.572 1.00 92.62 71 VAL A N 1
ATOM 578 C CA . VAL A 1 71 ? 0.281 -5.908 -16.814 1.00 92.62 71 VAL A CA 1
ATOM 579 C C . VAL A 1 71 ? 1.771 -5.619 -17.013 1.00 92.62 71 VAL A C 1
ATOM 581 O O . VAL A 1 71 ? 2.609 -6.327 -16.461 1.00 92.62 71 VAL A O 1
ATOM 584 N N . ILE A 1 72 ? 2.119 -4.561 -17.753 1.00 93.44 72 ILE A N 1
ATOM 585 C CA . ILE A 1 72 ? 3.518 -4.135 -17.919 1.00 93.44 72 ILE A CA 1
ATOM 586 C C . ILE A 1 72 ? 4.137 -3.773 -16.562 1.00 93.44 72 ILE A C 1
ATOM 588 O O . ILE A 1 72 ? 5.253 -4.194 -16.281 1.00 93.44 72 ILE A O 1
ATOM 592 N N . PHE A 1 73 ? 3.419 -3.048 -15.703 1.00 92.06 73 PHE A N 1
ATOM 593 C CA . PHE A 1 73 ? 3.885 -2.667 -14.368 1.00 92.06 73 PHE A CA 1
ATOM 594 C C . PHE A 1 73 ? 4.098 -3.880 -13.461 1.00 92.06 73 PHE A C 1
ATOM 596 O O . PHE A 1 73 ? 5.148 -3.989 -12.835 1.00 92.06 73 PHE A O 1
ATOM 603 N N . GLU A 1 74 ? 3.142 -4.810 -13.423 1.00 89.62 74 GLU A N 1
ATOM 604 C CA . GLU A 1 74 ? 3.246 -6.061 -12.659 1.00 89.62 74 GLU A CA 1
ATOM 605 C C . GLU A 1 74 ? 4.431 -6.909 -13.114 1.00 89.62 74 GLU A C 1
ATOM 607 O O . GLU A 1 74 ? 5.101 -7.539 -12.303 1.00 89.62 74 GLU A O 1
ATOM 612 N N . VAL A 1 75 ? 4.699 -6.927 -14.416 1.00 89.00 75 VAL A N 1
ATOM 613 C CA . VAL A 1 75 ? 5.817 -7.668 -14.994 1.00 89.00 75 VAL A CA 1
ATOM 614 C C . VAL A 1 75 ? 7.150 -6.952 -14.743 1.00 89.00 75 VAL A C 1
ATOM 616 O O . VAL A 1 75 ? 8.144 -7.610 -14.444 1.00 89.00 75 VAL A O 1
ATOM 619 N N . ALA A 1 76 ? 7.179 -5.621 -14.816 1.00 88.12 76 ALA A N 1
ATOM 620 C CA . ALA A 1 76 ? 8.379 -4.823 -14.587 1.00 88.12 76 ALA A CA 1
ATOM 621 C C . ALA A 1 76 ? 8.787 -4.772 -13.105 1.00 88.12 76 ALA A C 1
ATOM 623 O O . ALA A 1 76 ? 9.979 -4.771 -12.827 1.00 88.12 76 ALA A O 1
ATOM 624 N N . MET A 1 77 ? 7.830 -4.764 -12.169 1.00 85.12 77 MET A N 1
ATOM 625 C CA . MET A 1 77 ? 8.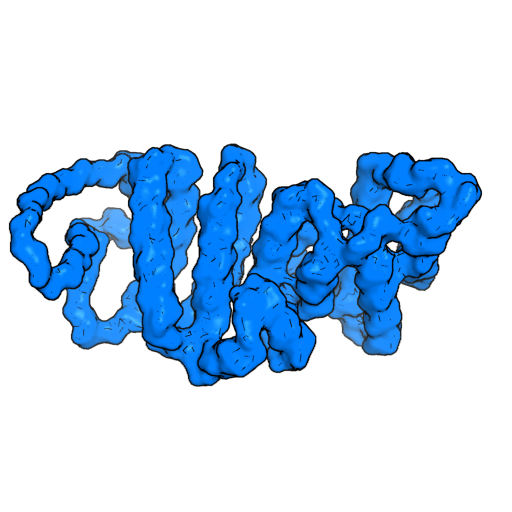049 -4.707 -10.706 1.00 85.12 77 MET A CA 1
ATOM 626 C C . MET A 1 77 ? 7.728 -6.030 -9.989 1.00 85.12 77 MET A C 1
ATOM 628 O O . MET A 1 77 ? 7.529 -6.059 -8.77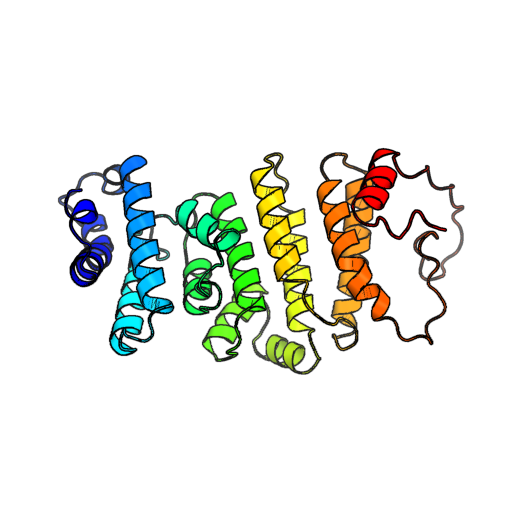5 1.00 85.12 77 MET A O 1
ATOM 632 N N . GLY A 1 78 ? 7.578 -7.117 -10.744 1.00 77.94 78 GLY A N 1
ATOM 633 C CA . GLY A 1 78 ? 7.076 -8.388 -10.235 1.00 77.94 78 GLY A CA 1
ATOM 634 C C . GLY A 1 78 ? 7.993 -9.090 -9.232 1.00 77.94 78 GLY A C 1
ATOM 635 O O . GLY A 1 78 ? 9.082 -8.640 -8.906 1.00 77.94 78 GLY A O 1
ATOM 636 N N . GLN A 1 79 ? 7.548 -10.266 -8.781 1.00 67.44 79 GLN A N 1
ATOM 637 C CA . GLN A 1 79 ? 8.212 -11.079 -7.744 1.00 67.44 79 GLN A CA 1
ATOM 638 C C . GLN A 1 79 ? 9.494 -11.780 -8.184 1.00 67.44 79 GLN A C 1
ATOM 640 O O . GLN A 1 79 ? 10.016 -12.635 -7.465 1.00 67.44 79 GLN A O 1
ATOM 645 N N . LYS A 1 80 ? 9.939 -11.538 -9.412 1.00 76.38 80 LYS A N 1
ATOM 646 C CA . LYS A 1 80 ? 11.071 -12.265 -9.959 1.00 76.38 80 LYS A CA 1
ATOM 647 C C . LYS A 1 80 ? 12.348 -11.482 -9.677 1.00 76.38 80 LYS A C 1
ATOM 649 O O . LYS A 1 80 ? 12.337 -10.261 -9.788 1.00 76.38 80 LYS A O 1
ATOM 654 N N . PRO A 1 81 ? 13.473 -12.166 -9.415 1.00 66.19 81 PRO A N 1
ATOM 655 C CA . PRO A 1 81 ? 14.776 -11.506 -9.313 1.00 66.19 81 PRO A CA 1
ATOM 656 C C . PRO A 1 81 ? 15.205 -10.826 -10.631 1.00 66.19 81 PRO A C 1
ATOM 658 O O . PRO A 1 81 ? 16.197 -10.105 -10.668 1.00 66.19 81 PRO A O 1
ATOM 661 N N . GLU A 1 82 ? 14.458 -11.052 -11.717 1.00 72.62 82 GLU A N 1
ATOM 662 C CA . GLU A 1 82 ? 14.604 -10.417 -13.030 1.00 72.62 82 GLU A CA 1
ATOM 663 C C . GLU A 1 82 ? 13.735 -9.152 -13.217 1.00 72.62 82 GLU A C 1
ATOM 665 O O . GLU A 1 82 ? 13.495 -8.732 -14.351 1.00 72.62 82 GLU A O 1
ATOM 670 N N . CYS A 1 83 ? 13.204 -8.579 -12.136 1.00 78.06 83 CYS A N 1
ATOM 671 C CA . CYS A 1 83 ? 12.374 -7.375 -12.158 1.00 78.06 83 CYS A CA 1
ATOM 672 C C . CYS A 1 83 ? 13.129 -6.162 -11.600 1.00 78.06 83 CYS A C 1
ATOM 674 O O . CYS A 1 83 ? 14.161 -6.286 -10.939 1.00 78.06 83 CYS A O 1
ATOM 676 N N . LEU A 1 84 ? 12.602 -4.967 -11.866 1.00 77.00 84 LEU A N 1
ATOM 677 C CA . LEU A 1 84 ? 13.094 -3.749 -11.241 1.00 77.00 84 LEU A CA 1
ATOM 678 C C . LEU A 1 84 ? 12.813 -3.792 -9.740 1.00 77.00 84 LEU A C 1
ATOM 680 O O . LEU A 1 84 ? 11.651 -3.980 -9.362 1.00 77.00 84 LEU A O 1
ATOM 684 N N . PRO A 1 85 ? 13.826 -3.574 -8.884 1.00 74.94 85 PRO A N 1
ATOM 685 C CA . PRO A 1 85 ? 13.574 -3.429 -7.464 1.00 74.94 85 PRO A CA 1
ATOM 686 C C . PRO A 1 85 ? 12.677 -2.211 -7.251 1.00 74.94 85 PRO A C 1
ATOM 688 O O . PRO A 1 85 ? 12.862 -1.164 -7.883 1.00 74.94 85 PRO A O 1
ATOM 691 N N . ILE A 1 86 ? 11.700 -2.336 -6.351 1.00 78.31 86 ILE A N 1
ATOM 692 C CA . ILE A 1 86 ? 10.930 -1.171 -5.928 1.00 78.31 86 ILE A CA 1
ATOM 693 C C . ILE A 1 86 ? 11.882 -0.235 -5.194 1.00 78.31 86 ILE A C 1
ATOM 695 O O . ILE A 1 86 ? 12.415 -0.570 -4.139 1.00 78.31 86 ILE A O 1
ATOM 699 N N . SER A 1 87 ? 12.109 0.938 -5.776 1.00 80.75 87 SER A N 1
ATOM 700 C CA . SER A 1 87 ? 12.932 1.970 -5.164 1.00 80.75 87 SER A CA 1
ATOM 701 C C . SER A 1 87 ? 12.172 2.691 -4.055 1.00 80.75 87 SER A C 1
ATOM 703 O O . SER A 1 87 ? 10.938 2.767 -4.061 1.00 80.75 87 SER A O 1
ATOM 705 N N . ASN A 1 88 ? 12.931 3.289 -3.132 1.00 79.75 88 ASN A N 1
ATOM 706 C CA . ASN A 1 88 ? 12.382 4.193 -2.124 1.00 79.75 88 ASN A CA 1
ATOM 707 C C . ASN A 1 88 ? 11.516 5.286 -2.763 1.00 79.75 88 ASN A C 1
ATOM 709 O O . ASN A 1 88 ? 10.447 5.561 -2.247 1.00 79.75 88 ASN A O 1
ATOM 713 N N . ASP A 1 89 ? 11.868 5.808 -3.943 1.00 79.94 89 ASP A N 1
ATOM 714 C CA . ASP A 1 89 ? 11.081 6.847 -4.623 1.00 79.94 89 ASP A CA 1
ATOM 715 C C . ASP A 1 89 ? 9.622 6.450 -4.897 1.00 79.94 89 ASP A C 1
ATOM 717 O O . ASP A 1 89 ? 8.719 7.282 -4.774 1.00 79.94 89 ASP A O 1
ATOM 721 N N . ILE A 1 90 ? 9.371 5.189 -5.272 1.00 76.19 90 ILE A N 1
ATOM 722 C CA . ILE A 1 90 ? 8.011 4.687 -5.542 1.00 76.19 90 ILE A CA 1
ATOM 723 C C . ILE A 1 90 ? 7.191 4.705 -4.254 1.00 76.19 90 ILE A C 1
ATOM 725 O O . ILE A 1 90 ? 6.025 5.115 -4.242 1.00 76.19 90 ILE A O 1
ATOM 729 N N . VAL A 1 91 ? 7.808 4.281 -3.157 1.00 76.88 91 VAL A N 1
ATOM 730 C CA . VAL A 1 91 ? 7.146 4.200 -1.860 1.00 76.88 91 VAL A CA 1
ATOM 731 C C . VAL A 1 91 ? 7.016 5.579 -1.213 1.00 76.88 91 VAL A C 1
ATOM 733 O O . VAL A 1 91 ? 5.972 5.904 -0.653 1.00 76.88 91 VAL A O 1
ATOM 736 N N . ASP A 1 92 ? 8.010 6.440 -1.380 1.00 80.88 92 ASP A N 1
ATOM 737 C CA . ASP A 1 92 ? 8.020 7.832 -0.947 1.00 80.88 92 ASP A CA 1
ATOM 738 C C . ASP A 1 92 ? 6.907 8.614 -1.627 1.00 80.88 92 ASP A C 1
ATOM 740 O O . ASP A 1 92 ? 6.147 9.344 -0.986 1.00 80.88 92 ASP A O 1
ATOM 744 N N . LEU A 1 93 ? 6.737 8.419 -2.933 1.00 75.69 93 LEU A N 1
ATOM 745 C CA . LEU A 1 93 ? 5.586 8.965 -3.626 1.00 75.69 93 LEU A CA 1
ATOM 746 C C . LEU A 1 93 ? 4.292 8.532 -2.922 1.00 75.69 93 LEU A C 1
ATOM 748 O O . LEU A 1 93 ? 3.438 9.383 -2.659 1.00 75.69 93 LEU A O 1
ATOM 752 N N . ALA A 1 94 ? 4.198 7.249 -2.552 1.00 71.44 94 ALA A N 1
ATOM 753 C CA . ALA A 1 94 ? 3.060 6.656 -1.852 1.00 71.44 94 ALA A CA 1
ATOM 754 C C . ALA A 1 94 ? 2.771 7.146 -0.452 1.00 71.44 94 ALA A C 1
ATOM 756 O O . ALA A 1 94 ? 1.606 7.294 -0.041 1.00 71.44 94 ALA A O 1
ATOM 757 N N . LEU A 1 95 ? 3.814 7.509 0.259 1.00 78.75 95 LEU A N 1
ATOM 758 C CA . LEU A 1 95 ? 3.677 8.021 1.598 1.00 78.75 95 LEU A CA 1
ATOM 759 C C . LEU A 1 95 ? 3.396 9.522 1.601 1.00 78.75 95 LEU A C 1
ATOM 761 O O . LEU A 1 95 ? 2.535 9.935 2.375 1.00 78.75 95 LEU A O 1
ATOM 765 N N . TRP A 1 96 ? 3.969 10.302 0.682 1.00 77.62 96 TRP A N 1
ATOM 766 C CA . TRP A 1 96 ? 4.027 11.762 0.834 1.00 77.62 96 TRP A CA 1
ATOM 767 C C . TRP A 1 96 ? 3.239 12.568 -0.194 1.00 77.62 96 TRP A C 1
ATOM 769 O O . TRP A 1 96 ? 2.744 13.651 0.118 1.00 77.62 96 TRP A O 1
ATOM 779 N N . ARG A 1 97 ? 3.140 12.102 -1.443 1.00 72.38 97 ARG A N 1
ATOM 780 C CA . ARG A 1 97 ? 2.718 12.952 -2.574 1.00 72.38 97 ARG A CA 1
ATOM 781 C C . ARG A 1 97 ? 1.292 12.682 -3.041 1.00 72.38 97 ARG A C 1
ATOM 783 O O . ARG A 1 97 ? 1.011 12.718 -4.235 1.00 72.38 97 ARG A O 1
ATOM 790 N N . ASP A 1 98 ? 0.373 12.433 -2.108 1.00 64.44 98 ASP A N 1
ATOM 791 C CA . ASP A 1 98 ? -1.053 12.232 -2.410 1.00 64.44 98 ASP A CA 1
ATOM 792 C C . ASP A 1 98 ? -1.766 13.528 -2.821 1.00 64.44 98 ASP A C 1
ATOM 794 O O . ASP A 1 98 ? -2.661 14.003 -2.124 1.00 64.44 98 ASP A O 1
ATOM 798 N N . GLN A 1 99 ? -1.357 14.130 -3.934 1.00 61.12 99 GLN A N 1
ATOM 799 C CA . GLN A 1 99 ? -2.024 15.318 -4.466 1.00 61.12 99 GLN A CA 1
ATOM 800 C C . GLN A 1 99 ? -3.079 14.965 -5.526 1.00 61.12 99 GLN A C 1
ATOM 802 O O . GLN A 1 99 ? -4.120 15.615 -5.565 1.00 61.12 99 GLN A O 1
ATOM 807 N N . ASP A 1 100 ? -2.917 13.859 -6.265 1.00 67.12 100 ASP A N 1
ATOM 808 C CA . ASP A 1 100 ? -3.685 13.640 -7.507 1.00 67.12 100 ASP A CA 1
ATOM 809 C C . ASP A 1 100 ? -4.567 12.378 -7.518 1.00 67.12 100 ASP A C 1
ATOM 811 O O . ASP A 1 100 ? -4.987 11.901 -8.569 1.00 67.12 100 ASP A O 1
ATOM 815 N N . GLY A 1 101 ? -4.854 11.785 -6.355 1.00 72.88 101 GLY A N 1
ATOM 816 C CA . GLY A 1 101 ? -5.731 10.607 -6.263 1.00 72.88 101 GLY A CA 1
ATOM 817 C C . GLY A 1 101 ? -5.101 9.288 -6.723 1.00 72.88 101 GLY A C 1
ATOM 818 O O . GLY A 1 101 ? -5.755 8.250 -6.639 1.00 72.88 101 GLY A O 1
ATOM 819 N N . PHE A 1 102 ? -3.825 9.301 -7.113 1.00 78.06 102 PHE A N 1
ATOM 820 C CA . PHE A 1 102 ? -3.031 8.114 -7.438 1.00 78.06 102 PHE A CA 1
ATOM 821 C C . PHE A 1 102 ? -3.092 7.043 -6.324 1.00 78.06 102 PHE A C 1
ATOM 823 O O . PHE A 1 102 ? -3.253 5.862 -6.615 1.00 78.06 102 PHE A O 1
ATOM 830 N N . PHE A 1 103 ? -3.130 7.444 -5.044 1.00 71.62 103 PHE A N 1
ATOM 831 C CA . PHE A 1 103 ? -3.254 6.522 -3.894 1.00 71.62 103 PHE A CA 1
ATOM 832 C C . PHE A 1 103 ? -4.673 6.065 -3.573 1.00 71.62 103 PHE A C 1
ATOM 834 O O . PHE A 1 103 ? -4.926 5.535 -2.493 1.00 71.62 103 PHE A O 1
ATOM 841 N N . ARG A 1 104 ? -5.622 6.279 -4.482 1.00 82.12 104 ARG A N 1
ATOM 842 C CA . ARG A 1 104 ? -6.939 5.634 -4.419 1.00 82.12 104 ARG A CA 1
ATOM 843 C C . ARG A 1 104 ? -7.007 4.391 -5.302 1.00 82.12 104 ARG A C 1
ATOM 845 O O . ARG A 1 104 ? -7.961 3.628 -5.158 1.00 82.12 104 ARG A O 1
ATOM 852 N N . SER A 1 105 ? -6.010 4.187 -6.169 1.00 89.56 105 SER A N 1
ATOM 853 C CA . SER A 1 105 ? -5.927 3.025 -7.049 1.00 89.56 105 SER A CA 1
ATOM 854 C C . SER A 1 105 ? -5.640 1.762 -6.242 1.00 89.56 105 SER A C 1
ATOM 856 O O . SER A 1 105 ? -4.604 1.626 -5.589 1.00 89.56 105 SER A O 1
ATOM 858 N N . VAL A 1 106 ? -6.575 0.818 -6.310 1.00 92.88 106 VAL A N 1
ATOM 859 C CA . VAL A 1 106 ? -6.426 -0.520 -5.727 1.00 92.88 106 VAL A CA 1
ATOM 860 C C . VAL A 1 106 ? -5.339 -1.304 -6.463 1.00 92.88 106 VAL A C 1
ATOM 862 O O . VAL A 1 106 ? -4.650 -2.122 -5.859 1.00 92.88 106 VAL A O 1
ATOM 865 N N . GLU A 1 107 ? -5.149 -1.024 -7.750 1.00 91.88 107 GLU A N 1
ATOM 866 C CA . GLU A 1 107 ? -4.138 -1.628 -8.613 1.00 91.88 107 GLU A CA 1
ATOM 867 C C . GLU A 1 107 ? -2.730 -1.340 -8.093 1.00 91.88 107 GLU A C 1
ATOM 869 O O . GLU A 1 107 ? -1.924 -2.263 -8.005 1.00 91.88 107 GLU A O 1
ATOM 874 N N . LEU A 1 108 ? -2.459 -0.108 -7.643 1.00 90.31 108 LEU A N 1
ATOM 875 C CA . LEU A 1 108 ? -1.203 0.211 -6.964 1.00 90.31 108 LEU A CA 1
ATOM 876 C C . LEU A 1 108 ? -1.001 -0.628 -5.705 1.00 90.31 108 LEU A C 1
ATOM 878 O O . LEU A 1 108 ? 0.083 -1.153 -5.475 1.00 90.31 108 LEU A O 1
ATOM 882 N N . GLY A 1 109 ? -2.038 -0.757 -4.878 1.00 93.25 109 GLY A N 1
ATOM 883 C CA . GLY A 1 109 ? -1.947 -1.538 -3.649 1.00 93.25 109 GLY A CA 1
ATOM 884 C C . GLY A 1 109 ? -1.671 -3.012 -3.940 1.00 93.25 109 GLY A C 1
ATOM 885 O O . GLY A 1 109 ? -0.833 -3.626 -3.286 1.00 93.25 109 GLY A O 1
ATOM 886 N N . LEU A 1 110 ? -2.339 -3.578 -4.948 1.00 93.50 110 LEU A N 1
ATOM 887 C CA . LEU A 1 110 ? -2.125 -4.958 -5.384 1.00 93.50 110 LEU A CA 1
ATOM 888 C C . LEU A 1 110 ? -0.720 -5.178 -5.940 1.00 93.50 110 LEU A C 1
ATOM 890 O O . LEU A 1 110 ? -0.122 -6.215 -5.655 1.00 93.50 110 LEU A O 1
ATOM 894 N N . LEU A 1 111 ? -0.206 -4.204 -6.688 1.00 91.44 111 LEU A N 1
ATOM 895 C CA . LEU A 1 111 ? 1.145 -4.207 -7.221 1.00 91.44 111 LEU A CA 1
ATOM 896 C C . LEU A 1 111 ? 2.189 -4.173 -6.096 1.00 91.44 111 LEU A C 1
ATOM 898 O O . LEU A 1 111 ? 3.050 -5.044 -6.057 1.00 91.44 111 LEU A O 1
ATOM 902 N N . LEU A 1 112 ? 2.067 -3.239 -5.144 1.00 91.75 112 LEU A N 1
ATOM 903 C CA . LEU A 1 112 ? 2.951 -3.152 -3.974 1.00 91.75 112 LEU A CA 1
ATOM 904 C C . LEU A 1 112 ? 2.893 -4.442 -3.145 1.00 91.75 112 LEU A C 1
ATOM 906 O O . LEU A 1 112 ? 3.911 -5.050 -2.844 1.00 91.75 112 LEU A O 1
ATOM 910 N N . ASN A 1 113 ? 1.696 -4.949 -2.848 1.00 92.81 113 ASN A N 1
ATOM 911 C CA . ASN A 1 113 ? 1.556 -6.209 -2.114 1.00 92.81 113 ASN A CA 1
ATOM 912 C C . ASN A 1 113 ? 2.162 -7.393 -2.893 1.00 92.81 113 ASN A C 1
ATOM 914 O O . ASN A 1 113 ? 2.509 -8.424 -2.316 1.00 92.81 113 ASN A O 1
ATOM 918 N N . GLY A 1 114 ? 2.180 -7.296 -4.218 1.00 89.94 114 GLY A N 1
ATOM 919 C CA . GLY A 1 114 ? 2.720 -8.301 -5.109 1.00 89.94 114 GLY A CA 1
ATOM 920 C C . GLY A 1 114 ? 4.225 -8.209 -5.296 1.00 89.94 114 GLY A C 1
ATOM 921 O O . GLY A 1 114 ? 4.758 -9.143 -5.864 1.00 89.94 114 GLY A O 1
ATOM 922 N N . ALA A 1 115 ? 4.909 -7.162 -4.851 1.00 88.00 115 ALA A N 1
ATOM 923 C CA . ALA A 1 115 ? 6.314 -6.959 -5.168 1.00 88.00 115 ALA A CA 1
ATOM 924 C C . ALA A 1 115 ? 7.273 -7.706 -4.232 1.00 88.00 115 ALA A C 1
ATOM 926 O O . ALA A 1 115 ? 6.914 -8.122 -3.128 1.00 88.00 115 ALA A O 1
ATOM 927 N N . THR A 1 116 ? 8.514 -7.865 -4.690 1.00 84.25 116 THR A N 1
ATOM 928 C CA . THR A 1 116 ? 9.646 -8.311 -3.870 1.00 84.25 116 THR A CA 1
ATOM 929 C C . THR A 1 116 ? 10.496 -7.124 -3.452 1.00 84.25 116 THR A C 1
ATOM 931 O O . THR A 1 116 ? 10.760 -6.223 -4.247 1.00 84.25 116 THR A O 1
ATOM 934 N N . TYR A 1 117 ? 10.933 -7.145 -2.197 1.00 86.44 117 TYR A N 1
ATOM 935 C CA . TYR A 1 117 ? 11.698 -6.072 -1.582 1.00 86.44 117 TYR A CA 1
ATOM 936 C C . TYR A 1 117 ? 13.021 -6.626 -1.074 1.00 86.44 117 TYR A C 1
ATOM 938 O O . TYR A 1 117 ? 13.025 -7.527 -0.235 1.00 86.44 117 TYR A O 1
ATOM 946 N N . ASP A 1 118 ? 14.125 -6.069 -1.565 1.00 85.12 118 ASP A N 1
ATOM 947 C CA . ASP A 1 118 ? 15.461 -6.385 -1.050 1.00 85.12 118 ASP A CA 1
ATOM 948 C C . ASP A 1 118 ? 15.741 -5.642 0.263 1.00 85.12 118 ASP A C 1
ATOM 950 O O . ASP A 1 118 ? 16.472 -6.128 1.125 1.00 85.12 118 ASP A O 1
ATOM 954 N N . ASP A 1 119 ? 15.125 -4.470 0.425 1.00 86.44 119 ASP 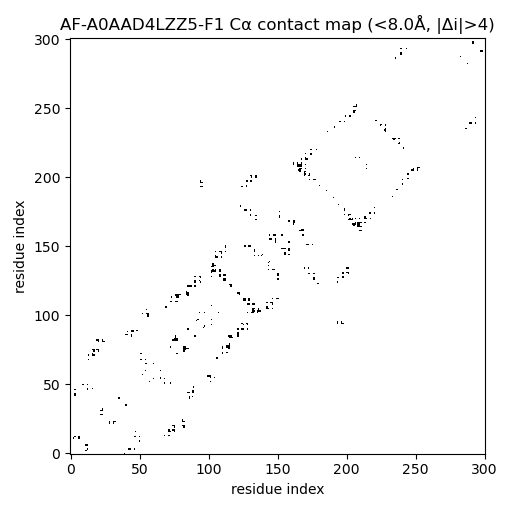A N 1
ATOM 955 C CA . ASP A 1 119 ? 15.223 -3.642 1.618 1.00 86.44 119 ASP A CA 1
ATOM 956 C C . ASP A 1 119 ? 13.967 -3.819 2.500 1.00 86.44 119 ASP A C 1
ATOM 958 O O . ASP A 1 119 ? 12.860 -3.459 2.073 1.00 86.44 119 ASP A O 1
AT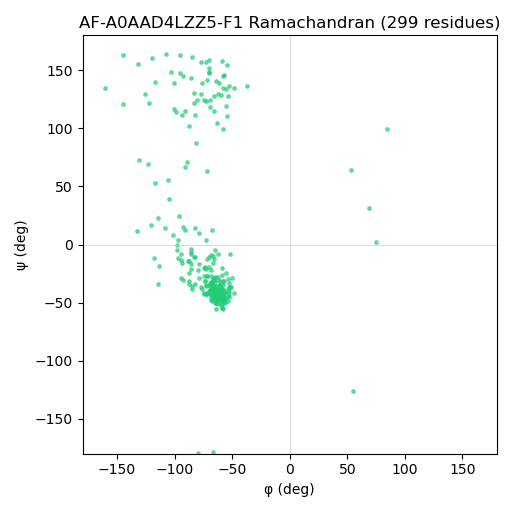OM 962 N N . PRO A 1 120 ? 14.106 -4.342 3.738 1.00 88.75 120 PRO A N 1
ATOM 963 C CA . PRO A 1 120 ? 13.006 -4.446 4.696 1.00 88.75 120 PRO A CA 1
ATOM 964 C C . PRO A 1 120 ? 12.277 -3.119 4.928 1.00 88.75 120 PRO A C 1
ATOM 966 O O . PRO A 1 120 ? 11.061 -3.107 5.107 1.00 88.75 120 PRO A O 1
ATOM 969 N N . PHE A 1 121 ? 12.997 -1.998 4.868 1.00 86.62 121 PHE A N 1
ATOM 970 C CA . PHE A 1 121 ? 12.411 -0.678 5.042 1.00 86.62 121 PHE A CA 1
ATOM 971 C C . PHE A 1 121 ? 11.397 -0.340 3.940 1.00 86.62 121 PHE A C 1
ATOM 973 O O . PHE A 1 121 ? 10.281 0.106 4.228 1.00 86.62 121 PHE A O 1
ATOM 980 N N . VAL A 1 122 ? 11.751 -0.603 2.679 1.00 87.69 122 VAL A N 1
ATOM 981 C CA . VAL A 1 122 ? 10.857 -0.411 1.527 1.00 87.69 122 VAL A CA 1
ATOM 982 C C . VAL A 1 122 ? 9.626 -1.312 1.660 1.00 87.69 122 VAL A C 1
ATOM 984 O O . VAL A 1 122 ? 8.506 -0.889 1.349 1.00 87.69 122 VAL A O 1
ATOM 987 N N . ALA A 1 123 ? 9.814 -2.541 2.153 1.00 91.06 123 ALA A N 1
ATOM 988 C CA . ALA A 1 123 ? 8.726 -3.489 2.376 1.00 91.06 123 ALA A CA 1
ATOM 989 C C . ALA A 1 123 ? 7.709 -2.955 3.397 1.00 91.06 123 ALA A C 1
ATOM 991 O O . ALA A 1 123 ? 6.502 -2.964 3.139 1.00 91.06 123 ALA A O 1
ATOM 992 N N . ASP A 1 124 ? 8.178 -2.439 4.533 1.00 90.56 124 ASP A N 1
ATOM 993 C CA . ASP A 1 124 ? 7.303 -1.892 5.573 1.00 90.56 124 ASP A CA 1
ATOM 994 C C . ASP A 1 124 ? 6.614 -0.605 5.117 1.00 90.56 124 ASP A C 1
ATOM 996 O O . ASP A 1 124 ? 5.393 -0.470 5.231 1.00 90.56 124 ASP A O 1
ATOM 1000 N N . CYS A 1 125 ? 7.347 0.294 4.465 1.00 90.12 125 CYS A N 1
ATOM 1001 C CA . CYS A 1 125 ? 6.761 1.494 3.882 1.00 90.12 125 CYS A CA 1
ATOM 1002 C C . CYS A 1 125 ? 5.699 1.167 2.813 1.00 90.12 125 CYS A C 1
ATOM 1004 O O . CYS A 1 125 ? 4.694 1.874 2.685 1.00 90.12 125 CYS A O 1
ATOM 1006 N N . SER A 1 126 ? 5.853 0.054 2.094 1.00 91.81 126 SER A N 1
ATOM 1007 C CA . SER A 1 126 ? 4.844 -0.426 1.149 1.00 91.81 126 SER A CA 1
ATOM 1008 C C . SER A 1 126 ? 3.577 -0.921 1.844 1.00 91.81 126 SER A C 1
ATOM 1010 O O . SER A 1 126 ? 2.479 -0.593 1.392 1.00 91.81 126 SER A O 1
ATOM 1012 N N . LYS A 1 127 ? 3.681 -1.617 2.986 1.00 95.00 127 LYS A N 1
ATOM 1013 C CA . LYS A 1 127 ? 2.504 -1.955 3.815 1.00 95.00 127 LYS A CA 1
ATOM 1014 C C . LYS A 1 127 ? 1.773 -0.697 4.276 1.00 95.00 127 LYS A C 1
ATOM 1016 O O . LYS A 1 127 ? 0.543 -0.651 4.280 1.00 95.00 127 LYS A O 1
ATOM 1021 N N . TRP A 1 128 ? 2.518 0.341 4.647 1.00 93.75 128 TRP A N 1
ATOM 1022 C CA . TRP A 1 128 ? 1.960 1.619 5.088 1.00 93.75 128 TRP A CA 1
ATOM 1023 C C . TRP A 1 128 ? 1.214 2.319 3.946 1.00 93.75 128 TRP A C 1
ATOM 1025 O O . TRP A 1 128 ? 0.072 2.755 4.120 1.00 93.75 128 TRP A O 1
ATOM 1035 N N . ALA A 1 129 ? 1.796 2.329 2.746 1.00 92.44 129 ALA A N 1
ATOM 1036 C CA . ALA A 1 129 ? 1.134 2.795 1.532 1.00 92.44 129 ALA A CA 1
ATOM 1037 C C . ALA A 1 129 ? -0.145 1.997 1.213 1.00 92.44 129 ALA A C 1
ATOM 1039 O O . ALA A 1 129 ? -1.195 2.599 0.981 1.00 92.44 129 ALA A O 1
ATOM 1040 N N . ILE A 1 130 ? -0.101 0.661 1.271 1.00 95.25 130 ILE A N 1
ATOM 1041 C CA . ILE A 1 130 ? -1.274 -0.207 1.067 1.00 95.25 130 ILE A CA 1
ATOM 1042 C C . ILE A 1 130 ? -2.370 0.114 2.087 1.00 95.25 130 ILE A C 1
ATOM 1044 O O . ILE A 1 130 ? -3.535 0.272 1.721 1.00 95.25 130 ILE A O 1
ATOM 1048 N N . SER A 1 131 ? -2.005 0.285 3.358 1.00 95.94 131 SER A N 1
ATOM 1049 C CA . SER A 1 131 ? -2.943 0.647 4.421 1.00 95.94 131 SER A CA 1
ATOM 1050 C C . SER A 1 131 ? -3.642 1.985 4.136 1.00 95.94 131 SER A C 1
ATOM 1052 O O . SER A 1 131 ? -4.859 2.101 4.323 1.00 95.94 131 SER A O 1
ATOM 1054 N N . LYS A 1 132 ? -2.914 2.979 3.601 1.00 93.50 132 LYS A N 1
ATOM 1055 C CA . LYS A 1 132 ? -3.498 4.252 3.139 1.00 93.50 132 LYS A CA 1
ATOM 1056 C C . LYS A 1 132 ? -4.441 4.061 1.953 1.00 93.50 132 LYS A C 1
ATOM 1058 O O . LYS A 1 132 ? -5.498 4.691 1.946 1.00 93.50 132 LYS A O 1
ATOM 1063 N N . ILE A 1 133 ? -4.077 3.227 0.976 1.00 93.62 133 ILE A N 1
ATOM 1064 C CA . ILE A 1 133 ? -4.919 2.919 -0.190 1.00 93.62 133 ILE A CA 1
ATOM 1065 C C . ILE A 1 133 ? -6.237 2.306 0.283 1.00 93.62 133 ILE A C 1
ATOM 1067 O O . ILE A 1 133 ? -7.298 2.846 -0.019 1.00 93.62 133 ILE A O 1
ATOM 1071 N N . ILE A 1 134 ? -6.183 1.275 1.134 1.00 95.88 134 ILE A N 1
ATOM 1072 C CA . ILE A 1 134 ? -7.371 0.626 1.715 1.00 95.88 134 ILE A CA 1
ATOM 1073 C C . ILE A 1 134 ? -8.297 1.650 2.382 1.00 95.88 134 ILE A C 1
ATOM 1075 O O . ILE A 1 134 ? -9.508 1.613 2.165 1.00 95.88 134 ILE A O 1
ATOM 1079 N N . ALA A 1 135 ? -7.739 2.582 3.162 1.00 94.06 135 ALA A N 1
ATOM 1080 C CA . ALA A 1 135 ? -8.509 3.612 3.858 1.00 94.06 135 ALA A CA 1
ATOM 1081 C C . ALA A 1 135 ? -9.122 4.681 2.930 1.00 94.06 135 ALA A C 1
ATOM 1083 O O . ALA A 1 135 ? -10.029 5.402 3.344 1.00 94.06 135 ALA A O 1
ATOM 1084 N N . ARG A 1 136 ? -8.622 4.829 1.697 1.00 92.25 136 ARG A N 1
ATOM 1085 C CA . ARG A 1 136 ? -8.994 5.915 0.772 1.00 92.25 136 ARG A CA 1
ATOM 1086 C C . ARG A 1 136 ? -9.754 5.451 -0.466 1.00 92.25 136 ARG A C 1
ATOM 1088 O O . ARG A 1 136 ? -10.389 6.288 -1.115 1.00 92.25 136 ARG A O 1
ATOM 1095 N N . SER A 1 137 ? -9.689 4.169 -0.809 1.00 91.75 137 SER A N 1
ATOM 1096 C CA . SER A 1 137 ? -10.440 3.596 -1.922 1.00 91.75 137 SER A CA 1
ATOM 1097 C C . SER A 1 137 ? -11.942 3.720 -1.672 1.00 91.75 137 SER A C 1
ATOM 1099 O O . SER A 1 137 ? -12.452 3.368 -0.608 1.00 91.75 137 SER A O 1
ATOM 1101 N N . LYS A 1 138 ? -12.651 4.256 -2.669 1.00 91.00 138 LYS A N 1
ATOM 1102 C CA . LYS A 1 138 ? -14.116 4.373 -2.648 1.00 91.00 138 LYS A CA 1
ATOM 1103 C C . LYS A 1 138 ? -14.780 3.090 -3.131 1.00 91.00 138 LYS A C 1
ATOM 1105 O O . LYS A 1 138 ? -15.797 2.682 -2.574 1.00 91.00 138 LYS A O 1
ATOM 1110 N N . ASP A 1 139 ? -14.177 2.466 -4.135 1.00 91.50 139 ASP A N 1
ATOM 1111 C CA . ASP A 1 139 ? -14.679 1.246 -4.746 1.00 91.50 139 ASP A CA 1
ATOM 1112 C C . ASP A 1 139 ? -14.237 0.035 -3.923 1.00 91.50 139 ASP A C 1
ATOM 1114 O O . ASP A 1 139 ? -13.070 -0.101 -3.555 1.00 91.50 139 ASP A O 1
ATOM 1118 N N . ARG A 1 140 ? -15.204 -0.828 -3.606 1.00 94.69 140 ARG A N 1
ATOM 1119 C CA . ARG A 1 140 ? -15.026 -2.040 -2.792 1.00 94.69 140 ARG A CA 1
ATOM 1120 C C . ARG A 1 140 ? -15.348 -3.278 -3.624 1.00 94.69 140 ARG A C 1
ATOM 1122 O O . ARG A 1 140 ? -16.208 -4.077 -3.267 1.00 94.69 140 ARG A O 1
ATOM 1129 N N . ASP A 1 141 ? -14.711 -3.374 -4.784 1.00 95.88 141 ASP A N 1
ATOM 1130 C CA . ASP A 1 141 ? -14.847 -4.512 -5.691 1.00 95.88 141 ASP A CA 1
ATOM 1131 C C . ASP A 1 141 ? -13.988 -5.711 -5.240 1.00 95.88 141 ASP A C 1
ATOM 1133 O O . ASP A 1 141 ? -13.274 -5.661 -4.233 1.00 95.88 141 ASP A O 1
ATOM 1137 N N . ASP A 1 142 ? -14.021 -6.810 -5.997 1.00 97.50 142 ASP A N 1
ATOM 1138 C CA . ASP A 1 142 ? -13.247 -8.017 -5.678 1.00 97.50 142 ASP A CA 1
ATOM 1139 C C . ASP A 1 142 ? -11.728 -7.775 -5.610 1.00 97.50 142 ASP A C 1
ATOM 1141 O O . ASP A 1 142 ? -11.019 -8.483 -4.886 1.00 97.50 142 ASP A O 1
ATOM 1145 N N . ARG A 1 143 ? -11.209 -6.763 -6.318 1.00 96.00 143 ARG A N 1
ATOM 1146 C CA . ARG A 1 143 ? -9.786 -6.396 -6.284 1.00 96.00 143 ARG A CA 1
ATOM 1147 C C . ARG A 1 143 ? -9.448 -5.739 -4.952 1.00 96.00 143 ARG A C 1
ATOM 1149 O O . ARG A 1 143 ? -8.434 -6.089 -4.346 1.00 96.00 143 ARG A O 1
ATOM 1156 N N . TRP A 1 144 ? -10.321 -4.861 -4.458 1.00 97.69 144 TRP A N 1
ATOM 1157 C CA . TRP A 1 144 ? -10.180 -4.262 -3.133 1.00 97.69 144 TRP A CA 1
ATOM 1158 C C . TRP A 1 144 ? -10.253 -5.332 -2.038 1.00 97.69 144 TRP A C 1
ATOM 1160 O O . TRP A 1 144 ? -9.387 -5.372 -1.165 1.00 97.69 144 TRP A O 1
ATOM 1170 N N . PHE A 1 145 ? -11.198 -6.277 -2.125 1.00 98.06 145 PHE A N 1
ATOM 1171 C CA . PHE A 1 145 ? -11.259 -7.408 -1.188 1.00 98.06 145 PHE A CA 1
ATOM 1172 C C . PHE A 1 145 ? -9.974 -8.244 -1.209 1.00 98.06 145 PHE A C 1
ATOM 1174 O O . PHE A 1 145 ? -9.448 -8.597 -0.152 1.00 98.06 145 PHE A O 1
ATOM 1181 N N . LYS A 1 146 ? -9.428 -8.538 -2.395 1.00 97.81 146 LYS A N 1
ATOM 1182 C CA . LYS A 1 146 ? -8.147 -9.247 -2.537 1.00 97.81 146 LYS A CA 1
ATOM 1183 C C . LYS A 1 146 ? -6.996 -8.484 -1.875 1.00 97.81 146 LYS A C 1
ATOM 1185 O O . LYS A 1 146 ? -6.158 -9.107 -1.231 1.00 97.81 146 LYS A O 1
ATOM 1190 N N . LEU A 1 147 ? -6.951 -7.160 -2.017 1.00 97.75 147 LEU A N 1
ATOM 1191 C CA . LEU A 1 147 ? -5.932 -6.325 -1.381 1.00 97.75 147 LEU A CA 1
ATOM 1192 C C . LEU A 1 147 ? -6.050 -6.365 0.148 1.00 97.75 147 LEU A C 1
ATOM 1194 O O . LEU A 1 147 ? -5.075 -6.641 0.841 1.00 97.75 147 LEU A O 1
ATOM 1198 N N . VAL A 1 148 ? -7.256 -6.146 0.672 1.00 98.25 148 VAL A N 1
ATOM 1199 C CA . VAL A 1 148 ? -7.523 -6.096 2.115 1.00 98.25 148 VAL A CA 1
ATOM 1200 C C . VAL A 1 148 ? -7.259 -7.435 2.795 1.00 98.25 148 VAL A C 1
ATOM 1202 O O . VAL A 1 148 ? -6.610 -7.473 3.837 1.00 98.25 148 VAL A O 1
ATOM 1205 N N . THR A 1 149 ? -7.739 -8.535 2.213 1.00 98.31 149 THR A N 1
ATOM 1206 C CA . THR A 1 149 ? -7.530 -9.885 2.766 1.00 98.31 149 THR A CA 1
ATOM 1207 C C . THR A 1 149 ? -6.047 -10.231 2.853 1.00 98.31 149 THR A C 1
ATOM 1209 O O . THR A 1 149 ? -5.602 -10.744 3.877 1.00 98.31 149 THR A O 1
ATOM 1212 N N . LYS A 1 150 ? -5.260 -9.879 1.827 1.00 97.44 150 LYS A N 1
ATOM 1213 C CA . LYS A 1 150 ? -3.802 -10.047 1.849 1.00 97.44 150 LYS A CA 1
ATOM 1214 C C . LYS A 1 150 ? -3.122 -9.157 2.888 1.00 97.44 150 LYS A C 1
ATOM 1216 O O . LYS A 1 150 ? -2.297 -9.667 3.638 1.00 97.44 150 LYS A O 1
ATOM 1221 N N . GLN A 1 151 ? -3.483 -7.874 2.957 1.00 97.06 151 GLN A N 1
ATOM 1222 C CA . GLN A 1 151 ? -2.881 -6.934 3.906 1.00 97.06 151 GLN A CA 1
ATOM 1223 C C . GLN A 1 151 ? -3.164 -7.332 5.358 1.00 97.06 151 GLN A C 1
ATOM 1225 O O . GLN A 1 151 ? -2.265 -7.318 6.190 1.00 97.06 151 GLN A O 1
ATOM 1230 N N . LEU A 1 152 ? -4.415 -7.667 5.677 1.00 97.50 152 LEU A N 1
ATOM 1231 C CA . LEU A 1 152 ? -4.828 -7.960 7.050 1.00 97.50 152 LEU A CA 1
ATOM 1232 C C . LEU A 1 152 ? -4.593 -9.420 7.451 1.00 97.50 152 LEU A C 1
ATOM 1234 O O . LEU A 1 152 ? -4.597 -9.719 8.643 1.00 97.50 152 LEU A O 1
ATOM 1238 N N . GLY A 1 153 ? -4.389 -10.319 6.486 1.00 97.44 153 GLY A N 1
ATOM 1239 C CA . GLY A 1 153 ? -4.243 -11.753 6.737 1.00 97.44 153 GLY A CA 1
ATOM 1240 C C . GLY A 1 153 ? -5.538 -12.420 7.207 1.00 97.44 153 GLY A C 1
ATOM 1241 O O . GLY A 1 153 ? -5.481 -13.365 7.988 1.00 97.44 153 GLY A O 1
ATOM 1242 N N . VAL A 1 154 ? -6.696 -11.923 6.759 1.00 98.00 154 VAL A N 1
ATOM 1243 C CA . VAL A 1 154 ? -8.032 -12.429 7.133 1.00 98.00 154 VAL A CA 1
ATOM 1244 C C . VAL A 1 154 ? -8.801 -12.922 5.906 1.00 98.00 154 VAL A C 1
ATOM 1246 O O . VAL A 1 154 ? -8.492 -12.562 4.768 1.00 98.00 154 VAL A O 1
ATOM 1249 N N . SER A 1 155 ? -9.819 -13.750 6.124 1.00 98.19 155 SER A N 1
ATOM 1250 C CA . SER A 1 155 ? -10.677 -14.282 5.060 1.00 98.19 155 SER A CA 1
ATOM 1251 C C . SER A 1 155 ? -11.593 -13.214 4.443 1.00 98.19 155 SER A C 1
ATOM 1253 O O . SER A 1 155 ? -11.922 -12.209 5.075 1.00 98.19 155 SER A O 1
ATOM 1255 N N . LYS A 1 156 ? -12.082 -13.446 3.212 1.00 97.94 156 LYS A N 1
ATOM 1256 C CA . LYS A 1 156 ? -13.065 -12.549 2.566 1.00 97.94 156 LYS A CA 1
ATOM 1257 C C . LYS A 1 156 ? -14.330 -12.392 3.420 1.00 97.94 156 LYS A C 1
ATOM 1259 O O . LYS A 1 156 ? -14.793 -11.272 3.599 1.00 97.94 156 LYS A O 1
ATOM 1264 N N . SER A 1 157 ? -14.820 -13.482 4.012 1.00 98.31 157 SER A N 1
ATOM 1265 C CA . SER A 1 157 ? -15.978 -13.469 4.914 1.00 98.31 157 SER A CA 1
ATOM 1266 C C . SER A 1 157 ? -15.757 -12.617 6.165 1.00 98.31 157 SER A C 1
ATOM 1268 O O . SER A 1 157 ? -16.686 -11.967 6.636 1.00 98.31 157 SER A O 1
ATOM 1270 N N . GLU A 1 158 ? -14.536 -12.573 6.708 1.00 98.31 158 GLU A N 1
ATOM 1271 C CA . GLU A 1 158 ? -14.216 -11.677 7.827 1.00 98.31 158 GLU A CA 1
ATOM 1272 C C . GLU A 1 158 ? -14.205 -10.211 7.391 1.00 98.31 158 GLU A C 1
ATOM 1274 O O . GLU A 1 158 ? -14.734 -9.367 8.111 1.00 98.31 158 GLU A O 1
ATOM 1279 N N . VAL A 1 159 ? -13.680 -9.900 6.199 1.00 98.12 159 VAL A N 1
ATOM 1280 C CA . VAL A 1 159 ? -13.753 -8.539 5.636 1.00 98.12 159 VAL A CA 1
ATOM 1281 C C . VAL A 1 159 ? -15.206 -8.114 5.414 1.00 98.12 159 VAL A C 1
ATOM 1283 O O . VAL A 1 159 ? -15.576 -6.995 5.762 1.00 98.12 159 VAL A O 1
ATOM 1286 N N . GLU A 1 160 ? -16.049 -8.999 4.879 1.00 97.94 160 GLU A N 1
ATOM 1287 C CA . GLU A 1 160 ? -17.490 -8.757 4.720 1.00 97.94 160 GLU A CA 1
ATOM 1288 C C . GLU A 1 160 ? -18.168 -8.522 6.075 1.00 97.94 160 GLU A C 1
ATOM 1290 O O . GLU A 1 160 ? -18.943 -7.576 6.225 1.00 97.94 160 GLU A O 1
ATOM 1295 N N . ASN A 1 161 ? -17.811 -9.310 7.093 1.00 98.00 161 ASN A N 1
ATOM 1296 C CA . ASN A 1 161 ? -18.282 -9.097 8.455 1.00 98.00 161 ASN A CA 1
ATOM 1297 C C . ASN A 1 161 ? -17.835 -7.732 9.005 1.00 98.00 161 ASN A C 1
ATOM 1299 O O . ASN A 1 161 ? -18.635 -7.031 9.618 1.00 98.00 161 ASN A O 1
ATOM 1303 N N . TYR A 1 162 ? -16.596 -7.301 8.760 1.00 98.19 162 TYR A N 1
ATOM 1304 C CA . TYR A 1 162 ? -16.139 -5.967 9.161 1.00 98.19 162 TYR A CA 1
ATOM 1305 C C . TYR A 1 162 ? -16.936 -4.858 8.463 1.00 98.19 162 TYR A C 1
ATOM 1307 O O . TYR A 1 162 ? -17.334 -3.889 9.105 1.00 98.19 162 TYR A O 1
ATOM 1315 N N . LEU A 1 163 ? -17.218 -5.005 7.168 1.00 96.50 163 LEU A N 1
ATOM 1316 C CA . LEU A 1 163 ? -18.013 -4.036 6.409 1.00 96.50 163 LEU A CA 1
ATOM 1317 C C . LEU A 1 163 ? -19.471 -3.944 6.877 1.00 96.50 163 LEU A C 1
ATOM 1319 O O . LEU A 1 163 ? -20.075 -2.880 6.762 1.00 96.50 163 LEU A O 1
ATOM 1323 N N . ALA A 1 164 ? -20.029 -5.028 7.418 1.00 97.19 164 ALA A N 1
ATOM 1324 C CA . ALA A 1 164 ? -21.375 -5.034 7.988 1.00 97.19 164 ALA A CA 1
ATOM 1325 C C . ALA A 1 164 ? -21.479 -4.266 9.324 1.00 97.19 164 ALA A C 1
ATOM 1327 O O . ALA A 1 164 ? -22.587 -3.980 9.776 1.00 97.19 164 ALA A O 1
ATOM 1328 N N . HIS A 1 165 ? -20.351 -3.909 9.949 1.00 96.62 165 HIS A N 1
ATOM 1329 C CA . HIS A 1 165 ? -20.292 -3.310 11.285 1.00 96.62 165 HIS A CA 1
ATOM 1330 C C . HIS A 1 165 ? -19.565 -1.960 11.259 1.00 96.62 165 HIS A C 1
ATOM 1332 O O . HIS A 1 165 ? -18.444 -1.821 11.760 1.00 96.62 165 HIS A O 1
ATOM 1338 N N . GLY A 1 166 ? -20.208 -0.967 10.638 1.00 92.19 166 GLY A N 1
ATOM 1339 C CA . GLY A 1 166 ? -19.714 0.409 10.572 1.00 92.19 166 GLY A CA 1
ATOM 1340 C C . GLY A 1 166 ? -18.300 0.490 9.996 1.00 92.19 166 GLY A C 1
ATOM 1341 O O . GLY A 1 166 ? -18.020 -0.047 8.925 1.00 92.19 166 GLY A O 1
ATOM 1342 N N . ASP A 1 167 ? -17.396 1.123 10.740 1.00 95.06 167 ASP A N 1
ATOM 1343 C CA . ASP A 1 167 ? -16.008 1.313 10.323 1.00 95.06 167 ASP A CA 1
ATOM 1344 C C . ASP A 1 167 ? -15.037 0.257 10.889 1.00 95.06 167 ASP A C 1
ATOM 1346 O O . ASP A 1 167 ? -13.828 0.492 10.993 1.00 95.06 167 ASP A O 1
ATOM 1350 N N . SER A 1 168 ? -15.532 -0.940 11.230 1.00 97.00 168 SER A N 1
ATOM 1351 C CA . SER A 1 168 ? -14.692 -2.033 11.751 1.00 97.00 168 SER A CA 1
ATOM 1352 C C . SER A 1 168 ? -13.493 -2.337 10.859 1.00 97.00 168 SER A C 1
ATOM 1354 O O . SER A 1 168 ? -12.412 -2.617 11.368 1.00 97.00 168 SER A O 1
ATOM 1356 N N . ILE A 1 169 ? -13.651 -2.251 9.535 1.00 97.62 169 ILE A N 1
ATOM 1357 C CA . ILE A 1 169 ? -12.546 -2.520 8.613 1.00 97.62 169 ILE A CA 1
ATOM 1358 C C . ILE A 1 169 ? -11.414 -1.496 8.750 1.00 97.62 169 ILE A C 1
ATOM 1360 O O . ILE A 1 169 ? -10.237 -1.856 8.709 1.00 97.62 169 ILE A O 1
ATOM 1364 N N . PHE A 1 170 ? -11.750 -0.222 8.956 1.00 96.00 170 PHE A N 1
ATOM 1365 C CA . PHE A 1 170 ? -10.757 0.833 9.132 1.00 96.00 170 PHE A CA 1
ATOM 1366 C C . PHE A 1 170 ? -10.079 0.720 10.496 1.00 96.00 170 PHE A C 1
ATOM 1368 O O . PHE A 1 170 ? -8.866 0.909 10.585 1.00 96.00 170 PHE A O 1
ATOM 1375 N N . LEU A 1 171 ? -10.821 0.313 11.532 1.00 96.00 171 LEU A N 1
ATOM 1376 C CA . LEU A 1 171 ? -10.241 -0.007 12.832 1.00 96.00 171 LEU A CA 1
ATOM 1377 C C . LEU A 1 171 ? -9.288 -1.208 12.747 1.00 96.00 171 LEU A C 1
ATOM 1379 O O . LEU A 1 171 ? -8.168 -1.121 13.242 1.00 96.00 171 LEU A O 1
ATOM 1383 N N . ALA A 1 172 ? -9.678 -2.296 12.078 1.00 97.94 172 ALA A N 1
ATOM 1384 C CA . ALA A 1 172 ? -8.812 -3.455 11.856 1.00 97.94 172 ALA A CA 1
ATOM 1385 C C . ALA A 1 172 ? -7.527 -3.066 11.104 1.00 97.94 172 ALA A C 1
ATOM 1387 O O . ALA A 1 172 ? -6.430 -3.458 11.504 1.00 97.94 172 ALA A O 1
ATOM 1388 N N . ASN A 1 173 ? -7.649 -2.227 10.071 1.00 97.75 173 ASN A N 1
ATOM 1389 C CA . ASN A 1 173 ? -6.512 -1.688 9.329 1.00 97.75 173 ASN A CA 1
ATOM 1390 C C . ASN A 1 173 ? -5.597 -0.815 10.211 1.00 97.75 173 ASN A C 1
ATOM 1392 O O . ASN A 1 173 ? -4.380 -0.999 10.192 1.00 97.75 173 ASN A O 1
ATOM 1396 N N . LEU A 1 174 ? -6.159 0.069 11.049 1.00 95.38 174 LEU A N 1
ATOM 1397 C CA . LEU A 1 174 ? -5.386 0.860 12.015 1.00 95.38 174 LEU A CA 1
ATOM 1398 C C . LEU A 1 174 ? -4.643 -0.037 13.014 1.00 95.38 174 LEU A C 1
ATOM 1400 O O . LEU A 1 174 ? -3.464 0.193 13.282 1.00 95.38 174 LEU A O 1
ATOM 1404 N N . LEU A 1 175 ? -5.317 -1.040 13.581 1.00 95.75 175 LEU A N 1
ATOM 1405 C CA . LEU A 1 175 ? -4.722 -1.971 14.543 1.00 95.75 175 LEU A CA 1
ATOM 1406 C C . LEU A 1 175 ? -3.549 -2.723 13.926 1.00 95.75 175 LEU A C 1
ATOM 1408 O O . LEU A 1 175 ? -2.484 -2.817 14.537 1.00 95.75 175 LEU A O 1
ATOM 1412 N N . HIS A 1 176 ? -3.750 -3.238 12.714 1.00 96.62 176 HIS A N 1
ATOM 1413 C CA . HIS A 1 176 ? -2.724 -3.944 11.967 1.00 96.62 176 HIS A CA 1
ATOM 1414 C C . HIS A 1 176 ? -1.503 -3.047 11.735 1.00 96.62 176 HIS A C 1
ATOM 1416 O O . HIS A 1 176 ? -0.398 -3.407 12.143 1.00 96.62 176 HIS A O 1
ATOM 1422 N N . ILE A 1 177 ? -1.703 -1.851 11.170 1.00 94.94 177 ILE A N 1
ATOM 1423 C CA . ILE A 1 177 ? -0.582 -0.982 10.805 1.00 94.94 177 ILE A CA 1
ATOM 1424 C C . ILE A 1 177 ? 0.136 -0.401 12.022 1.00 94.94 177 ILE A C 1
ATOM 1426 O O . ILE A 1 177 ? 1.354 -0.283 12.027 1.00 94.94 177 ILE A O 1
ATOM 1430 N N . THR A 1 178 ? -0.593 -0.107 13.098 1.00 92.69 178 THR A N 1
ATOM 1431 C CA . THR A 1 178 ? 0.009 0.384 14.344 1.00 92.69 178 THR A CA 1
ATOM 1432 C C . THR A 1 178 ? 0.902 -0.684 14.973 1.00 92.69 178 THR A C 1
ATOM 1434 O O . THR A 1 178 ? 1.991 -0.375 15.446 1.00 92.69 178 THR A O 1
ATOM 1437 N N . ARG A 1 179 ? 0.478 -1.955 14.958 1.00 93.94 179 ARG A N 1
ATOM 1438 C CA . ARG A 1 179 ? 1.299 -3.073 15.452 1.00 93.94 179 ARG A CA 1
ATOM 1439 C C . ARG A 1 179 ? 2.547 -3.293 14.598 1.00 93.94 179 ARG A C 1
ATOM 1441 O O . ARG A 1 179 ? 3.597 -3.592 15.155 1.00 93.94 179 ARG A O 1
ATOM 1448 N N . ASP A 1 180 ? 2.431 -3.152 13.281 1.00 92.06 180 ASP A N 1
ATOM 1449 C CA . ASP A 1 180 ? 3.565 -3.237 12.354 1.00 92.06 180 ASP A CA 1
ATOM 1450 C C . ASP A 1 180 ? 4.577 -2.105 12.623 1.00 92.06 180 ASP A C 1
ATOM 1452 O O . ASP A 1 180 ? 5.746 -2.384 12.878 1.00 92.06 180 ASP A O 1
ATOM 1456 N N . ILE A 1 181 ? 4.107 -0.857 12.751 1.00 89.44 181 ILE A N 1
ATOM 1457 C CA . ILE A 1 181 ? 4.933 0.308 13.122 1.00 89.44 181 ILE A CA 1
ATOM 1458 C C . ILE A 1 181 ? 5.643 0.102 14.469 1.00 89.44 181 ILE A C 1
ATOM 1460 O O . ILE A 1 181 ? 6.816 0.428 14.593 1.00 89.44 181 ILE A O 1
ATOM 1464 N N . LEU A 1 182 ? 4.973 -0.459 15.482 1.00 87.19 182 LEU A N 1
ATOM 1465 C CA . LEU A 1 182 ? 5.595 -0.705 16.794 1.00 87.19 182 LEU A CA 1
ATOM 1466 C C . LEU A 1 182 ? 6.710 -1.750 16.745 1.00 87.19 182 LEU A C 1
ATOM 1468 O O . LEU A 1 182 ? 7.692 -1.645 17.480 1.00 87.19 182 LEU A O 1
ATOM 1472 N N . ARG A 1 183 ? 6.551 -2.777 15.905 1.00 88.88 183 ARG A N 1
ATOM 1473 C CA . ARG A 1 183 ? 7.591 -3.793 15.689 1.00 88.88 183 ARG A CA 1
ATOM 1474 C C . ARG A 1 183 ? 8.785 -3.195 14.960 1.00 88.88 183 ARG A C 1
ATOM 1476 O O . ARG A 1 183 ? 9.918 -3.601 15.216 1.00 88.88 183 ARG A O 1
ATOM 1483 N N . PHE A 1 184 ? 8.527 -2.232 14.084 1.00 83.25 184 PHE A N 1
ATOM 1484 C CA . PHE A 1 184 ? 9.551 -1.539 13.335 1.00 83.25 184 PHE A CA 1
ATOM 1485 C C . PHE A 1 184 ? 10.193 -0.422 14.168 1.00 83.25 184 PHE A C 1
ATOM 1487 O O . PHE A 1 184 ? 9.790 0.741 14.153 1.00 83.25 184 PHE A O 1
ATOM 1494 N N . ARG A 1 185 ? 11.229 -0.779 14.930 1.00 71.75 185 ARG A N 1
ATOM 1495 C CA . ARG A 1 185 ? 12.012 0.193 15.695 1.00 71.75 185 ARG A CA 1
ATOM 1496 C C . ARG A 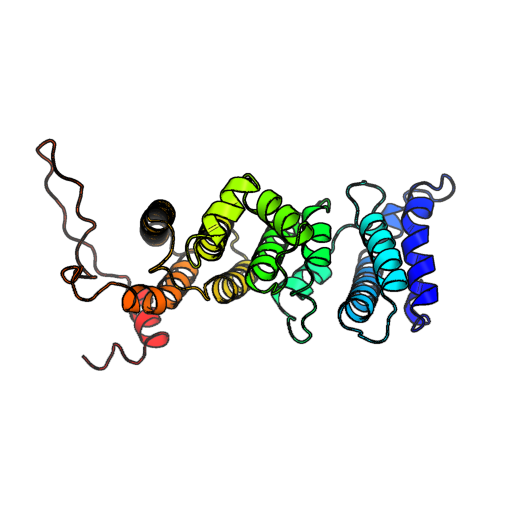1 185 ? 13.134 0.745 14.822 1.00 71.75 185 ARG A C 1
ATOM 1498 O O . ARG A 1 185 ? 14.161 0.095 14.666 1.00 71.75 185 ARG A O 1
ATOM 1505 N N . SER A 1 186 ? 12.951 1.954 14.305 1.00 70.56 186 SER A N 1
ATOM 1506 C CA . SER A 1 186 ? 14.026 2.699 13.650 1.00 70.56 186 SER A CA 1
ATOM 1507 C C . SER A 1 186 ? 14.331 3.991 14.389 1.00 70.56 186 SER A C 1
ATOM 1509 O O . SER A 1 186 ? 13.437 4.668 14.897 1.00 70.56 186 SER A O 1
ATOM 1511 N N . GLU A 1 187 ? 15.620 4.299 14.476 1.00 70.69 187 GLU A N 1
ATOM 1512 C CA . GLU A 1 187 ? 16.125 5.553 15.037 1.00 70.69 187 GLU A CA 1
ATOM 1513 C C . GLU A 1 187 ? 16.095 6.693 14.008 1.00 70.69 187 GLU A C 1
ATOM 1515 O O . GLU A 1 187 ? 16.264 7.856 14.370 1.00 70.69 187 GLU A O 1
ATOM 1520 N N . ASP A 1 188 ? 15.838 6.386 12.733 1.00 74.25 188 ASP A N 1
ATOM 1521 C CA . ASP A 1 188 ? 15.783 7.388 11.677 1.00 74.25 188 ASP A CA 1
ATOM 1522 C C . ASP A 1 188 ? 14.424 8.112 11.661 1.00 74.25 188 ASP A C 1
ATOM 1524 O O . ASP A 1 188 ? 13.353 7.509 11.528 1.00 74.25 188 ASP A O 1
ATOM 1528 N N . GLY A 1 189 ? 14.480 9.444 11.753 1.00 74.69 189 GLY A N 1
ATOM 1529 C CA . GLY A 1 189 ? 13.325 10.338 11.744 1.00 74.69 189 GLY A CA 1
ATOM 1530 C C . GLY A 1 189 ? 12.455 10.239 10.489 1.00 74.69 189 GLY A C 1
ATOM 1531 O O . GLY A 1 189 ? 11.275 10.602 10.551 1.00 74.69 189 GLY A O 1
ATOM 1532 N N . TYR A 1 190 ? 12.986 9.710 9.383 1.00 77.38 190 TYR A N 1
ATOM 1533 C CA . TYR A 1 190 ? 12.213 9.445 8.172 1.00 77.38 190 TYR A CA 1
ATOM 1534 C C . TYR A 1 190 ? 10.998 8.535 8.432 1.00 77.38 190 TYR A C 1
ATOM 1536 O O . TYR A 1 190 ? 9.865 8.858 8.059 1.00 77.38 190 TYR A O 1
ATOM 1544 N N . HIS A 1 191 ? 11.213 7.446 9.171 1.00 79.8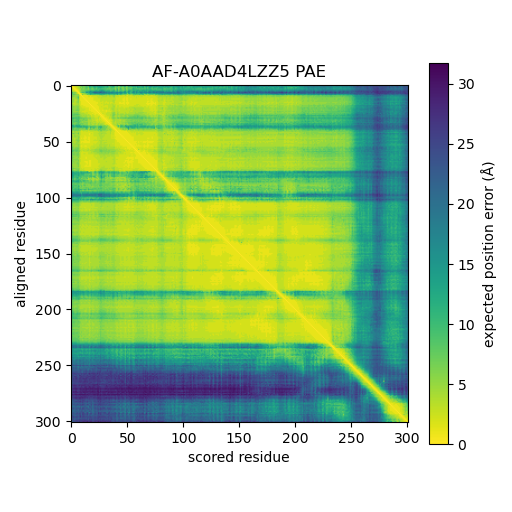8 191 HIS A N 1
ATOM 1545 C CA . HIS A 1 191 ? 10.199 6.440 9.497 1.00 79.88 191 HIS A CA 1
ATOM 1546 C C . HIS A 1 191 ? 9.067 7.024 10.320 1.00 79.88 191 HIS A C 1
ATOM 1548 O O . HIS A 1 191 ? 7.892 6.795 10.038 1.00 79.88 191 HIS A O 1
ATOM 1554 N N . ASN A 1 192 ? 9.430 7.839 11.309 1.00 81.69 192 ASN A N 1
ATOM 1555 C CA . ASN A 1 192 ? 8.470 8.470 12.201 1.00 81.69 192 ASN A CA 1
ATOM 1556 C C . ASN A 1 192 ? 7.508 9.329 11.394 1.00 81.69 192 ASN A C 1
ATOM 1558 O O . ASN A 1 192 ? 6.296 9.266 11.578 1.00 81.69 192 ASN A O 1
ATOM 1562 N N . ARG A 1 193 ? 8.033 10.103 10.443 1.00 83.50 193 ARG A N 1
ATOM 1563 C CA . ARG A 1 193 ? 7.201 10.949 9.596 1.00 83.50 193 ARG A CA 1
ATOM 1564 C C . ARG A 1 193 ? 6.243 10.093 8.738 1.00 83.50 193 ARG A C 1
ATOM 1566 O O . ARG A 1 193 ? 5.075 10.456 8.609 1.00 83.50 193 ARG A O 1
ATOM 1573 N N . ALA A 1 194 ? 6.704 8.970 8.179 1.00 84.69 194 ALA A N 1
ATOM 1574 C CA . ALA A 1 194 ? 5.925 8.141 7.248 1.00 84.69 194 ALA A CA 1
ATOM 1575 C C . ALA A 1 194 ? 4.815 7.380 7.976 1.00 84.69 194 ALA A C 1
ATOM 1577 O O . ALA A 1 194 ? 3.655 7.357 7.542 1.00 84.69 194 ALA A O 1
ATOM 1578 N N . ALA A 1 195 ? 5.158 6.841 9.144 1.00 86.75 195 ALA A N 1
ATOM 1579 C CA . ALA A 1 195 ? 4.220 6.282 10.098 1.00 86.75 195 ALA A CA 1
ATOM 1580 C C . ALA A 1 195 ? 3.155 7.319 10.487 1.00 86.75 195 ALA A C 1
ATOM 1582 O O . ALA A 1 195 ? 1.962 7.022 10.444 1.00 86.75 195 ALA A O 1
ATOM 1583 N N . ASN A 1 196 ? 3.553 8.558 10.787 1.00 84.88 196 ASN A N 1
ATOM 1584 C CA . ASN A 1 196 ? 2.627 9.622 11.183 1.00 84.88 196 ASN A CA 1
ATOM 1585 C C . ASN A 1 196 ? 1.601 9.952 10.094 1.00 84.88 196 ASN A C 1
ATOM 1587 O O . ASN A 1 196 ? 0.402 10.044 10.372 1.00 84.88 196 ASN A O 1
ATOM 1591 N N . GLU A 1 197 ? 2.041 10.107 8.847 1.00 85.88 197 GLU A N 1
ATOM 1592 C CA . GLU A 1 197 ? 1.129 10.395 7.736 1.00 85.88 197 GLU A CA 1
ATOM 1593 C C . GLU A 1 197 ? 0.192 9.224 7.425 1.00 85.88 197 GLU A C 1
ATOM 1595 O O . GLU A 1 197 ? -0.991 9.424 7.108 1.00 85.88 197 GLU A O 1
ATOM 1600 N N . THR A 1 198 ? 0.690 8.000 7.588 1.00 89.94 198 THR A N 1
ATOM 1601 C CA . THR A 1 198 ? -0.106 6.776 7.479 1.00 89.94 198 THR A CA 1
ATOM 1602 C C . THR A 1 198 ? -1.173 6.728 8.566 1.00 89.94 198 THR A C 1
ATOM 1604 O O . THR A 1 198 ? -2.360 6.694 8.241 1.00 89.94 198 THR A O 1
ATOM 1607 N N . LEU A 1 199 ? -0.790 6.846 9.842 1.00 90.75 199 LEU A N 1
ATOM 1608 C CA . LEU A 1 199 ? -1.704 6.846 10.990 1.00 90.75 199 LEU A CA 1
ATOM 1609 C C . LEU A 1 199 ? -2.753 7.962 10.896 1.00 90.75 199 LEU A C 1
ATOM 1611 O O . LEU A 1 199 ? -3.937 7.735 11.145 1.00 90.75 199 LEU A O 1
ATOM 1615 N N . SER A 1 200 ? -2.358 9.163 10.473 1.00 87.69 200 SER A N 1
ATOM 1616 C CA . SER A 1 200 ? -3.282 10.281 10.230 1.00 87.69 200 SER A CA 1
ATOM 1617 C C . SER A 1 200 ? -4.308 9.966 9.132 1.00 87.69 200 SER A C 1
ATOM 1619 O O . SER A 1 200 ? -5.477 10.355 9.214 1.00 87.69 200 SER A O 1
ATOM 1621 N N . SER A 1 201 ? -3.893 9.223 8.105 1.00 88.31 201 SER A N 1
ATOM 1622 C CA . SER A 1 201 ? -4.768 8.822 7.003 1.00 88.31 201 SER A CA 1
ATOM 1623 C C . SER A 1 201 ? -5.741 7.716 7.403 1.00 88.31 201 SER A C 1
ATOM 1625 O O . SER A 1 201 ? -6.915 7.805 7.050 1.00 88.31 201 SER A O 1
ATOM 1627 N N . VAL A 1 202 ? -5.274 6.710 8.148 1.00 91.44 202 VAL A N 1
ATOM 1628 C CA . VAL A 1 202 ? -6.073 5.527 8.509 1.00 91.44 202 VAL A CA 1
ATOM 1629 C C . VAL A 1 202 ? -6.936 5.720 9.760 1.00 91.44 202 VAL A C 1
ATOM 1631 O O . VAL A 1 202 ? -7.772 4.881 10.056 1.00 91.44 202 VAL A O 1
ATOM 1634 N N . SER A 1 203 ? -6.779 6.832 10.484 1.00 90.50 203 SER A N 1
ATOM 1635 C CA . SER A 1 203 ? -7.541 7.158 11.706 1.00 90.50 203 SER A CA 1
ATOM 1636 C C . SER A 1 203 ? -8.832 7.952 11.461 1.00 90.50 203 SER A C 1
ATOM 1638 O O . SER A 1 203 ? -9.417 8.519 12.387 1.00 90.50 203 SER A O 1
ATOM 1640 N N . LYS A 1 204 ? -9.282 8.049 10.207 1.00 88.56 204 LYS A N 1
ATOM 1641 C CA . LYS A 1 204 ? -10.514 8.758 9.830 1.00 88.56 204 LYS A CA 1
ATOM 1642 C C . LYS A 1 204 ? -11.715 7.809 9.849 1.00 88.56 204 LYS A C 1
ATOM 1644 O O . LYS A 1 204 ? -12.271 7.521 8.796 1.00 88.56 204 LYS A O 1
ATOM 1649 N N . PHE A 1 205 ? -12.091 7.333 11.032 1.00 87.88 205 PHE A N 1
ATOM 1650 C CA . PHE A 1 205 ? -13.231 6.433 11.212 1.00 87.88 205 PHE A CA 1
ATOM 1651 C C . PHE A 1 205 ? -13.990 6.678 12.521 1.00 87.88 205 PHE A C 1
ATOM 1653 O O . PHE A 1 205 ? -13.462 7.297 13.448 1.00 87.88 205 PHE A O 1
ATOM 1660 N N . ASP A 1 206 ? -15.214 6.159 12.592 1.00 89.06 206 ASP A N 1
ATOM 1661 C CA . ASP A 1 206 ? -16.054 6.113 13.783 1.00 89.06 206 ASP A CA 1
ATOM 1662 C C . ASP A 1 206 ? -15.985 4.741 14.473 1.00 89.06 206 ASP A C 1
ATOM 1664 O O . ASP A 1 206 ? -16.438 3.715 13.963 1.00 89.06 206 ASP A O 1
ATOM 1668 N N . ILE A 1 207 ? -15.433 4.726 15.685 1.00 88.19 207 ILE A N 1
ATOM 1669 C CA . ILE A 1 207 ? -15.291 3.508 16.483 1.00 88.19 207 ILE A CA 1
ATOM 1670 C C . ILE A 1 207 ? -16.612 3.029 17.103 1.00 88.19 207 ILE A C 1
ATOM 1672 O O . ILE A 1 207 ? -16.699 1.852 17.443 1.00 88.19 207 ILE A O 1
ATOM 1676 N N . GLN A 1 208 ? -17.637 3.886 17.244 1.00 88.62 208 GLN A N 1
ATOM 1677 C CA . GLN A 1 208 ? -18.878 3.552 17.971 1.00 88.62 208 GLN A CA 1
ATOM 1678 C C . GLN A 1 208 ? -19.555 2.298 17.439 1.00 88.62 208 GLN A C 1
ATOM 1680 O O . GLN A 1 208 ? -20.036 1.465 18.204 1.00 88.62 208 GLN A O 1
ATOM 1685 N N . ASN A 1 209 ? -19.572 2.185 16.115 1.00 89.75 209 ASN A N 1
ATOM 1686 C CA . ASN A 1 209 ? -20.279 1.139 15.394 1.00 89.75 209 ASN A CA 1
ATOM 1687 C C . ASN A 1 209 ? -19.363 -0.030 15.007 1.00 89.75 209 ASN A C 1
ATOM 1689 O O . ASN A 1 209 ? -19.806 -0.953 14.327 1.00 89.75 209 ASN A O 1
ATOM 1693 N N . ALA A 1 210 ? -18.091 0.005 15.422 1.00 94.44 210 ALA A N 1
ATOM 1694 C CA . ALA A 1 210 ? -17.151 -1.073 15.160 1.00 94.44 210 ALA A CA 1
ATOM 1695 C C . ALA A 1 210 ? -17.453 -2.312 16.021 1.00 94.44 210 ALA A C 1
ATOM 1697 O O . ALA A 1 210 ? -18.034 -2.213 17.101 1.00 94.44 210 ALA A O 1
ATOM 1698 N N . LEU A 1 211 ? -17.003 -3.484 15.576 1.00 96.50 211 LEU A N 1
ATOM 1699 C CA . LEU A 1 211 ? -17.144 -4.740 16.307 1.00 96.50 211 LEU A CA 1
ATOM 1700 C C . LEU A 1 211 ? -16.539 -4.634 17.716 1.00 96.50 211 LEU A C 1
ATOM 1702 O O . LEU A 1 211 ? -15.383 -4.215 17.838 1.00 96.50 211 LEU A O 1
ATOM 1706 N N . PRO A 1 212 ? -17.243 -5.100 18.769 1.00 94.75 212 PRO A N 1
ATOM 1707 C CA . PRO A 1 212 ? -16.747 -5.025 20.141 1.00 94.75 212 PRO A CA 1
ATOM 1708 C C . PRO A 1 212 ? -15.350 -5.627 20.317 1.00 94.75 212 PRO A C 1
ATOM 1710 O O . PRO A 1 212 ? -14.517 -5.024 20.987 1.00 94.75 212 PRO A O 1
ATOM 1713 N N . GLY A 1 213 ? -15.057 -6.758 19.662 1.00 95.94 213 GLY A N 1
ATOM 1714 C CA . GLY A 1 213 ? -13.732 -7.386 19.711 1.00 95.94 213 GLY A CA 1
ATOM 1715 C C . GLY A 1 213 ? -12.610 -6.457 19.234 1.00 95.94 213 GLY A C 1
ATOM 1716 O O . GLY A 1 213 ? -11.611 -6.301 19.925 1.00 95.94 213 GLY A O 1
ATOM 1717 N N . LEU A 1 214 ? -12.809 -5.743 18.121 1.00 96.31 214 LEU A N 1
ATOM 1718 C CA . LEU A 1 214 ? -11.818 -4.787 17.612 1.00 96.31 214 LEU A CA 1
ATOM 1719 C C . LEU A 1 214 ? -11.674 -3.555 18.521 1.00 96.31 214 LEU A C 1
ATOM 1721 O O . LEU A 1 214 ? -10.581 -3.006 18.653 1.00 96.31 214 LEU A O 1
ATOM 1725 N N . GLN A 1 215 ? -12.754 -3.119 19.179 1.00 93.56 215 GLN A N 1
ATOM 1726 C CA . GLN A 1 215 ? -12.684 -2.037 20.170 1.00 93.56 215 GLN A CA 1
ATOM 1727 C C . GLN A 1 215 ? -11.851 -2.438 21.400 1.00 93.56 215 GLN A C 1
ATOM 1729 O O . GLN A 1 215 ? -11.113 -1.613 21.946 1.00 93.56 215 GLN A O 1
ATO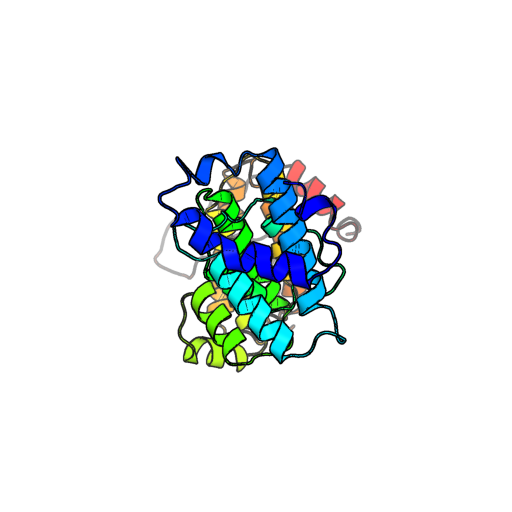M 1734 N N . HIS A 1 216 ? -11.950 -3.700 21.831 1.00 93.69 216 HIS A N 1
ATOM 1735 C CA . HIS A 1 216 ? -11.151 -4.235 22.938 1.00 93.69 216 HIS A CA 1
ATOM 1736 C C . HIS A 1 216 ? -9.678 -4.331 22.533 1.00 93.69 216 HIS A C 1
ATOM 1738 O O . HIS A 1 216 ? -8.823 -3.774 23.221 1.00 93.69 216 HIS A O 1
ATOM 1744 N N . ASP A 1 217 ? -9.397 -4.896 21.355 1.00 95.50 217 ASP A N 1
ATOM 1745 C CA . ASP A 1 217 ? -8.052 -4.941 20.773 1.00 95.50 217 ASP A CA 1
ATOM 1746 C C . ASP A 1 217 ? -7.400 -3.557 20.680 1.00 95.50 217 ASP A C 1
ATOM 1748 O O . ASP A 1 217 ? -6.197 -3.405 20.905 1.00 95.50 217 ASP A O 1
ATOM 1752 N N . PHE A 1 218 ? -8.189 -2.531 20.357 1.00 92.19 218 PHE A N 1
ATOM 1753 C CA . PHE A 1 218 ? -7.728 -1.148 20.330 1.00 92.19 218 PHE A CA 1
ATOM 1754 C C . PHE A 1 218 ? -7.349 -0.623 21.711 1.00 92.19 218 PHE A C 1
ATOM 1756 O O . PHE A 1 218 ? -6.296 0.002 21.866 1.00 92.19 218 PHE A O 1
ATOM 1763 N N . CYS A 1 219 ? -8.169 -0.896 22.725 1.00 89.38 219 CYS A N 1
ATOM 1764 C CA . CYS A 1 219 ? -7.843 -0.553 24.105 1.00 89.38 219 CYS A CA 1
ATOM 1765 C C . CYS A 1 219 ? -6.550 -1.242 24.568 1.00 89.38 219 CYS A C 1
ATOM 1767 O O . CYS A 1 219 ? -5.696 -0.598 25.185 1.00 89.38 219 CYS A O 1
ATOM 1769 N N . ASP A 1 220 ? -6.373 -2.517 24.227 1.00 93.31 220 ASP A N 1
ATOM 1770 C CA . ASP A 1 220 ? -5.184 -3.289 24.586 1.00 93.31 220 ASP A CA 1
ATOM 1771 C C . ASP A 1 220 ? -3.929 -2.774 23.890 1.00 93.31 220 ASP A C 1
ATOM 1773 O O . ASP A 1 220 ? -2.903 -2.555 24.545 1.00 93.31 220 ASP A O 1
ATOM 1777 N N . LEU A 1 221 ? -4.024 -2.496 22.588 1.00 91.00 221 LEU A N 1
ATOM 1778 C CA . LEU A 1 221 ? -2.933 -1.914 21.815 1.00 91.00 221 LEU A CA 1
ATOM 1779 C C . LEU A 1 221 ? -2.533 -0.544 22.367 1.00 91.00 221 LEU A C 1
ATOM 1781 O O . LEU A 1 221 ? -1.352 -0.265 22.559 1.00 91.00 221 LEU A O 1
ATOM 1785 N N . ARG A 1 222 ? -3.504 0.301 22.721 1.00 88.19 222 ARG A N 1
ATOM 1786 C CA . ARG A 1 222 ? -3.230 1.579 23.386 1.00 88.19 222 ARG A CA 1
ATOM 1787 C C . ARG A 1 222 ? -2.470 1.376 24.696 1.00 88.19 222 ARG A C 1
ATOM 1789 O O . ARG A 1 222 ? -1.477 2.060 24.943 1.00 88.19 222 ARG A O 1
ATOM 1796 N N . ASN A 1 223 ? -2.935 0.462 25.545 1.00 88.00 223 ASN A N 1
ATOM 1797 C CA . ASN A 1 223 ? -2.292 0.181 26.826 1.00 88.00 223 ASN A CA 1
ATOM 1798 C C . ASN A 1 223 ? -0.861 -0.330 26.634 1.00 88.00 223 ASN A C 1
ATOM 1800 O O . ASN A 1 223 ? 0.027 0.043 27.401 1.00 88.00 223 ASN A O 1
ATOM 1804 N N . GLN A 1 224 ? -0.626 -1.148 25.607 1.00 88.75 224 GLN A N 1
ATOM 1805 C CA . GLN A 1 224 ? 0.712 -1.574 25.214 1.00 88.75 224 GLN A CA 1
ATOM 1806 C C . GLN A 1 224 ? 1.595 -0.376 24.869 1.00 88.75 224 GLN A C 1
ATOM 1808 O O . GLN A 1 224 ? 2.656 -0.236 25.469 1.00 88.75 224 GLN A O 1
ATOM 1813 N N . ILE A 1 225 ? 1.139 0.526 24.002 1.00 84.94 225 ILE A N 1
ATOM 1814 C CA . ILE A 1 225 ? 1.962 1.661 23.568 1.00 84.94 225 ILE A CA 1
ATOM 1815 C C . ILE A 1 225 ? 2.280 2.601 24.735 1.00 84.94 225 ILE A C 1
ATOM 1817 O O . ILE A 1 225 ? 3.411 3.052 24.884 1.00 84.94 225 ILE A O 1
ATOM 1821 N N . VAL A 1 226 ? 1.313 2.849 25.626 1.00 84.94 226 VAL A N 1
ATOM 1822 C CA . VAL A 1 226 ? 1.556 3.634 26.848 1.00 84.94 226 VAL A CA 1
ATOM 1823 C C . VAL A 1 226 ? 2.623 2.983 27.730 1.00 84.94 226 VAL A C 1
ATOM 1825 O O . VAL A 1 226 ? 3.443 3.691 28.314 1.00 84.94 226 VAL A O 1
ATOM 1828 N N . ARG A 1 227 ? 2.624 1.650 27.855 1.00 87.56 227 ARG A N 1
ATOM 1829 C CA . ARG A 1 227 ? 3.652 0.934 28.623 1.00 87.56 227 ARG A CA 1
ATOM 1830 C C . ARG A 1 227 ? 5.017 1.030 27.957 1.00 87.56 227 ARG A C 1
ATOM 1832 O O . ARG A 1 227 ? 5.982 1.355 28.639 1.00 87.56 227 ARG A O 1
ATOM 1839 N N . GLU A 1 228 ? 5.100 0.763 26.660 1.00 84.12 228 GLU A N 1
ATOM 1840 C CA . GLU A 1 228 ? 6.372 0.807 25.940 1.00 84.12 228 GLU A CA 1
ATOM 1841 C C . GLU A 1 228 ? 6.988 2.210 25.981 1.00 84.12 228 GLU A C 1
ATOM 1843 O O . GLU A 1 228 ? 8.176 2.357 26.273 1.00 84.12 228 GLU A O 1
ATOM 1848 N N . ALA A 1 229 ? 6.168 3.250 25.832 1.00 82.00 229 ALA A N 1
ATOM 1849 C CA . ALA A 1 229 ? 6.668 4.615 25.799 1.00 82.00 229 ALA A CA 1
ATOM 1850 C C . ALA A 1 229 ? 7.105 5.147 27.167 1.00 82.00 229 ALA A C 1
ATOM 1852 O O . ALA A 1 229 ? 7.897 6.081 27.248 1.00 82.00 229 ALA A O 1
ATOM 1853 N N . ARG A 1 230 ? 6.645 4.533 28.262 1.00 84.19 230 ARG A N 1
ATOM 1854 C CA . ARG A 1 230 ? 7.211 4.780 29.598 1.00 84.19 230 ARG A CA 1
ATOM 1855 C C . ARG A 1 230 ? 8.597 4.168 29.763 1.00 84.19 230 ARG A C 1
ATOM 1857 O O . ARG A 1 230 ? 9.378 4.663 30.566 1.00 84.19 230 ARG A O 1
ATOM 1864 N N . ASN A 1 231 ? 8.886 3.105 29.020 1.00 82.44 231 ASN A N 1
ATOM 1865 C CA . ASN A 1 231 ? 10.134 2.358 29.123 1.00 82.44 231 ASN A CA 1
ATOM 1866 C C . ASN A 1 231 ? 11.193 2.834 28.115 1.00 82.44 231 ASN A C 1
ATOM 1868 O O . ASN A 1 231 ? 12.333 2.380 28.180 1.00 82.44 231 ASN A O 1
ATOM 1872 N N . SER A 1 232 ? 10.846 3.720 27.175 1.00 78.00 232 SER A N 1
ATOM 1873 C CA . SER A 1 232 ? 11.769 4.199 26.145 1.00 78.00 232 SER A CA 1
ATOM 1874 C C . SER A 1 232 ? 11.526 5.663 25.779 1.00 78.00 232 SER A C 1
ATOM 1876 O O . SER A 1 232 ? 10.467 6.011 25.261 1.00 78.00 232 SER A O 1
ATOM 1878 N N . GLU A 1 233 ? 12.549 6.510 25.949 1.00 68.75 233 GLU A N 1
ATOM 1879 C CA . GLU A 1 233 ? 12.524 7.914 25.498 1.00 68.75 233 GLU A CA 1
ATOM 1880 C C . GLU A 1 233 ? 12.255 8.041 23.984 1.00 68.75 233 GLU A C 1
ATOM 1882 O O . GLU A 1 233 ? 11.570 8.968 23.539 1.00 68.75 233 GLU A O 1
ATOM 1887 N N . ALA A 1 234 ? 12.703 7.052 23.200 1.00 61.72 234 ALA A N 1
ATOM 1888 C CA . ALA A 1 234 ? 12.582 7.003 21.742 1.00 61.72 234 ALA A CA 1
ATOM 1889 C C . ALA A 1 234 ? 11.135 6.885 21.221 1.00 61.72 234 ALA A C 1
ATOM 1891 O O . ALA A 1 234 ? 10.893 7.084 20.033 1.00 61.72 234 ALA A O 1
ATOM 1892 N N . GLN A 1 235 ? 10.153 6.587 22.077 1.00 66.81 235 GLN A N 1
ATOM 1893 C CA . GLN A 1 235 ? 8.762 6.369 21.658 1.00 66.81 235 GLN A CA 1
ATOM 1894 C C . GLN A 1 235 ? 7.835 7.564 21.906 1.00 66.81 235 GLN A C 1
ATOM 1896 O O . GLN A 1 235 ? 6.618 7.476 21.715 1.00 66.81 235 GLN A O 1
ATOM 1901 N N . THR A 1 236 ? 8.385 8.709 22.310 1.00 68.94 236 THR A N 1
ATOM 1902 C CA . THR A 1 236 ? 7.552 9.863 22.664 1.00 68.94 236 THR A CA 1
ATOM 1903 C C . THR A 1 236 ? 6.710 10.378 21.484 1.00 68.94 236 THR A C 1
ATOM 1905 O O . THR A 1 236 ? 5.580 10.825 21.680 1.00 68.94 236 THR A O 1
ATOM 1908 N N . TRP A 1 237 ? 7.198 10.243 20.246 1.00 72.56 237 TRP A N 1
ATOM 1909 C CA . TRP A 1 237 ? 6.465 10.655 19.042 1.00 72.56 237 TRP A CA 1
ATOM 1910 C C . TRP A 1 237 ? 5.222 9.788 18.754 1.00 72.56 237 TRP A C 1
ATOM 1912 O O . TRP A 1 237 ? 4.209 10.312 18.276 1.00 72.56 237 TRP A O 1
ATOM 1922 N N . MET A 1 238 ? 5.257 8.489 19.092 1.00 67.19 238 MET A N 1
ATOM 1923 C CA . MET A 1 238 ? 4.102 7.587 18.956 1.00 67.19 238 MET A CA 1
ATOM 1924 C C . MET A 1 238 ? 2.998 7.951 19.942 1.00 67.19 238 MET A C 1
ATOM 1926 O O . MET A 1 238 ? 1.820 7.964 19.576 1.00 67.19 238 MET A O 1
ATOM 1930 N N . LEU A 1 239 ? 3.369 8.322 21.174 1.00 69.69 239 LEU A N 1
ATOM 1931 C CA . LEU A 1 239 ? 2.406 8.829 22.150 1.00 69.69 239 LEU A CA 1
ATOM 1932 C C . LEU A 1 239 ? 1.679 10.056 21.611 1.00 69.69 239 LEU A C 1
ATOM 1934 O O . LEU A 1 239 ? 0.452 10.093 21.672 1.00 69.69 239 LEU A O 1
ATOM 1938 N N . THR A 1 240 ? 2.400 11.024 21.036 1.00 71.56 240 THR A N 1
ATOM 1939 C CA . THR A 1 240 ? 1.782 12.221 20.449 1.00 71.56 240 THR A CA 1
ATOM 1940 C C . THR A 1 240 ? 0.690 11.856 19.440 1.00 71.56 240 THR A C 1
ATOM 1942 O O . THR A 1 240 ? -0.394 12.429 19.489 1.00 71.56 240 THR A O 1
ATOM 1945 N N . HIS A 1 241 ? 0.910 10.858 18.581 1.00 66.12 241 HIS A N 1
ATOM 1946 C CA . HIS A 1 241 ? -0.065 10.479 17.553 1.00 66.12 241 HIS A CA 1
ATOM 1947 C C . HIS A 1 241 ? -1.268 9.728 18.104 1.00 66.12 241 HIS A C 1
ATOM 1949 O O . HIS A 1 241 ? -2.399 10.045 17.741 1.00 66.12 241 HIS A O 1
ATOM 1955 N N . ILE A 1 242 ? -1.063 8.793 19.029 1.00 67.06 242 ILE A N 1
ATOM 1956 C CA . ILE A 1 242 ? -2.182 8.104 19.684 1.00 67.06 242 ILE A CA 1
ATOM 1957 C C . ILE A 1 242 ? -3.040 9.112 20.428 1.00 67.06 242 ILE A C 1
ATOM 1959 O O . ILE A 1 242 ? -4.262 9.068 20.310 1.00 67.06 242 ILE A O 1
ATOM 1963 N N . PHE A 1 243 ? -2.412 10.060 21.125 1.00 69.44 243 PHE A N 1
ATOM 1964 C CA . PHE A 1 243 ? -3.127 11.146 21.779 1.00 69.44 243 PHE A CA 1
ATOM 1965 C C . PHE A 1 243 ? -3.818 12.082 20.783 1.00 69.44 243 PHE A C 1
ATOM 1967 O O . PHE A 1 243 ? -4.890 12.564 21.113 1.00 69.44 243 PHE A O 1
ATOM 1974 N N . MET A 1 244 ? -3.311 12.282 19.561 1.00 67.31 244 MET A N 1
ATOM 1975 C CA . MET A 1 244 ? -4.029 13.039 18.520 1.00 67.31 244 MET A CA 1
ATOM 1976 C C . MET A 1 244 ? -5.216 12.278 17.909 1.00 67.31 244 MET A C 1
ATOM 1978 O O . MET A 1 244 ? -6.211 12.897 17.527 1.00 67.31 244 MET A O 1
ATOM 1982 N N . ILE A 1 245 ? -5.151 10.947 17.834 1.00 63.78 245 ILE A N 1
ATOM 1983 C CA . ILE A 1 245 ? -6.269 10.099 17.383 1.00 63.78 245 ILE A CA 1
ATOM 1984 C C . ILE A 1 245 ? -7.362 10.039 18.470 1.00 63.78 245 ILE A C 1
ATOM 1986 O O . ILE A 1 245 ? -8.557 9.980 18.177 1.00 63.78 245 ILE A O 1
ATOM 1990 N N . TYR A 1 246 ? -6.964 10.127 19.739 1.00 62.72 246 TYR A N 1
ATOM 1991 C CA . TYR A 1 246 ? -7.811 9.905 20.909 1.00 62.72 246 TYR A CA 1
ATOM 1992 C C . TYR A 1 246 ? -9.030 10.843 21.077 1.00 62.72 246 TYR A C 1
ATOM 1994 O O . TYR A 1 246 ? -10.106 10.339 21.404 1.00 62.72 246 TYR A O 1
ATOM 2002 N N . PRO A 1 247 ? -8.959 12.167 20.825 1.00 59.19 247 PRO A N 1
ATOM 2003 C CA . PRO A 1 247 ? -10.120 13.052 20.912 1.00 59.19 247 PRO A CA 1
ATOM 2004 C C . PRO A 1 247 ? -11.272 12.631 20.001 1.00 59.19 247 PRO A C 1
ATOM 2006 O O . PRO A 1 247 ? -12.431 12.828 20.353 1.00 59.19 247 PRO A O 1
ATOM 2009 N N . ARG A 1 248 ? -10.968 12.023 18.847 1.00 58.62 248 ARG A N 1
ATOM 2010 C CA . ARG A 1 248 ? -11.994 11.535 17.913 1.00 58.62 248 ARG A CA 1
ATOM 2011 C C . ARG A 1 248 ? -12.717 10.299 18.449 1.00 58.62 248 ARG A C 1
ATOM 2013 O O . ARG A 1 248 ? -13.883 10.099 18.145 1.00 58.62 248 ARG A O 1
ATOM 2020 N N . ILE A 1 249 ? -12.043 9.530 19.301 1.00 55.56 249 ILE A N 1
ATOM 2021 C CA . ILE A 1 249 ? -12.542 8.302 19.929 1.00 55.56 249 ILE A CA 1
ATOM 2022 C C . ILE A 1 249 ? -13.302 8.601 21.231 1.00 55.56 249 ILE A C 1
ATOM 2024 O O . ILE A 1 249 ? -14.291 7.944 21.539 1.00 55.56 249 ILE A O 1
ATOM 2028 N N . LEU A 1 250 ? -12.899 9.624 21.990 1.00 52.59 250 LEU A N 1
ATOM 2029 C CA . LEU A 1 250 ? -13.585 10.015 23.228 1.00 52.59 250 LEU A CA 1
ATOM 2030 C C . LEU A 1 250 ? -14.917 10.733 23.010 1.00 52.59 250 LEU A C 1
ATOM 2032 O O . LEU A 1 250 ? -15.799 10.635 23.855 1.00 52.59 250 LEU A O 1
ATOM 2036 N N . CYS A 1 251 ? -15.100 11.424 21.884 1.00 48.50 251 CYS A N 1
ATOM 2037 C CA . CYS A 1 251 ? -16.419 11.950 21.520 1.00 48.50 251 CYS A CA 1
ATOM 2038 C C . CYS A 1 251 ? -17.420 10.839 21.163 1.00 48.50 251 CYS A C 1
ATOM 2040 O O . CYS A 1 251 ? -18.610 11.117 21.025 1.00 48.50 251 CYS A O 1
ATOM 2042 N N . ALA A 1 252 ? -16.935 9.601 21.038 1.00 43.75 252 ALA A N 1
ATOM 2043 C CA . ALA A 1 252 ? -17.700 8.442 20.640 1.00 43.75 252 ALA A CA 1
ATOM 2044 C C . ALA A 1 252 ? -18.179 7.569 21.824 1.00 43.75 252 ALA A C 1
ATOM 2046 O O . ALA A 1 252 ? -18.962 6.646 21.623 1.00 43.75 252 ALA A O 1
ATOM 2047 N N . THR A 1 253 ? -17.824 7.834 23.082 1.00 45.22 253 THR A N 1
ATOM 2048 C CA . THR A 1 253 ? -18.456 7.083 24.179 1.00 45.22 253 THR A CA 1
ATOM 2049 C C . THR A 1 253 ? -19.895 7.575 24.397 1.00 45.22 253 THR A C 1
ATOM 2051 O O . THR A 1 253 ? -20.116 8.775 24.590 1.00 45.22 253 THR A O 1
ATOM 2054 N N . PRO A 1 254 ? -20.919 6.698 24.354 1.00 45.28 254 PRO A N 1
ATOM 2055 C CA . PRO A 1 254 ? -22.281 7.106 24.675 1.00 45.28 254 PRO A CA 1
ATOM 2056 C C . PRO A 1 254 ? -22.309 7.677 26.096 1.00 45.28 254 PRO A C 1
ATOM 2058 O O . PRO A 1 254 ? -21.750 7.081 27.017 1.00 45.28 254 PRO A O 1
ATOM 2061 N N . LYS A 1 255 ? -22.993 8.817 26.278 1.00 48.72 255 LYS A N 1
ATOM 2062 C CA . LYS A 1 255 ? -23.102 9.588 27.541 1.00 48.72 255 LYS A CA 1
ATOM 2063 C C . LYS A 1 255 ? -23.547 8.778 28.775 1.00 48.72 255 LYS A C 1
ATOM 2065 O O . LYS A 1 255 ? -23.527 9.308 29.879 1.00 48.72 255 LYS A O 1
ATOM 2070 N N . ASN A 1 256 ? -23.947 7.521 28.591 1.00 41.19 256 ASN A N 1
ATOM 2071 C CA . ASN A 1 256 ? -24.419 6.618 29.634 1.00 41.19 256 ASN A CA 1
ATOM 2072 C C . ASN A 1 256 ? -23.347 5.648 30.156 1.00 41.19 256 ASN A C 1
ATOM 2074 O O . ASN A 1 256 ? -23.641 4.866 31.057 1.00 41.19 256 ASN A O 1
ATOM 2078 N N . ILE A 1 257 ? -22.114 5.691 29.641 1.00 43.47 257 ILE A N 1
ATOM 2079 C CA . ILE A 1 257 ? -20.979 5.029 30.292 1.00 43.47 257 ILE A CA 1
ATOM 2080 C C . ILE A 1 257 ? -20.346 6.055 31.232 1.00 43.47 257 ILE A C 1
ATOM 2082 O O . ILE A 1 257 ? -19.866 7.100 30.793 1.00 43.47 257 ILE A O 1
ATOM 2086 N N . VAL A 1 258 ? -20.417 5.757 32.532 1.00 37.47 258 VAL A N 1
ATOM 2087 C CA . VAL A 1 258 ? -19.814 6.506 33.647 1.00 37.47 258 VAL A CA 1
ATOM 2088 C C . VAL A 1 258 ? -18.443 7.059 33.233 1.00 37.47 258 VAL A C 1
ATOM 2090 O O . VAL A 1 258 ? -17.684 6.313 32.609 1.00 37.47 258 VAL A O 1
ATOM 2093 N N . PRO A 1 259 ? -18.101 8.326 33.551 1.00 36.47 259 PRO A N 1
ATOM 2094 C CA . PRO A 1 259 ? -16.858 8.934 33.097 1.00 36.47 259 PRO A CA 1
ATOM 2095 C C . PRO A 1 259 ? -15.686 8.045 33.501 1.00 36.47 259 PRO A C 1
ATOM 2097 O O . PRO A 1 259 ? -15.368 7.925 34.685 1.00 36.47 259 PRO A O 1
ATOM 2100 N N . ILE A 1 260 ? -15.046 7.413 32.519 1.00 41.75 260 ILE A N 1
ATOM 2101 C CA . ILE A 1 260 ? -13.748 6.789 32.729 1.00 41.75 260 ILE A CA 1
ATOM 2102 C C . ILE A 1 260 ? -12.822 7.949 33.080 1.00 41.75 260 ILE A C 1
ATOM 2104 O O . ILE A 1 260 ? -12.484 8.774 32.229 1.00 41.75 260 ILE A O 1
ATOM 2108 N N . GLN A 1 261 ? -12.486 8.056 34.365 1.00 38.12 261 GLN A N 1
ATOM 2109 C CA . GLN A 1 261 ? -11.525 9.014 34.886 1.00 38.12 261 GLN A CA 1
ATOM 2110 C C . GLN A 1 261 ? -10.191 8.781 34.175 1.00 38.12 261 GLN A C 1
ATOM 2112 O O . GLN A 1 261 ? -9.413 7.893 34.516 1.00 38.12 261 GLN A O 1
ATOM 2117 N N . LEU A 1 262 ? -9.935 9.613 33.173 1.00 40.28 262 LEU A N 1
ATOM 2118 C CA . LEU A 1 262 ? -8.813 9.554 32.236 1.00 40.28 262 LEU A CA 1
ATOM 2119 C C . LEU A 1 262 ? -7.426 9.818 32.838 1.00 40.28 262 LEU A C 1
ATOM 2121 O O . LEU A 1 262 ? -6.452 9.978 32.107 1.00 40.28 262 LEU A O 1
ATOM 2125 N N . LEU A 1 263 ? -7.328 9.819 34.164 1.00 36.12 263 LEU A N 1
ATOM 2126 C CA . LEU A 1 263 ? -6.093 9.957 34.933 1.00 36.12 263 LEU A CA 1
ATOM 2127 C C . LEU A 1 263 ? -5.971 8.908 36.052 1.00 36.12 263 LEU A C 1
ATOM 2129 O O . LEU A 1 263 ? -5.085 9.015 36.894 1.00 36.12 263 LEU A O 1
ATOM 2133 N N . THR A 1 264 ? -6.828 7.883 36.065 1.00 36.44 264 THR A N 1
ATOM 2134 C CA . THR A 1 264 ? -6.739 6.778 37.034 1.00 36.44 264 THR A CA 1
ATOM 2135 C C . THR A 1 264 ? -6.134 5.516 36.406 1.00 36.44 264 THR A C 1
ATOM 2137 O O . THR A 1 264 ? -6.254 5.324 35.193 1.00 36.44 264 THR A O 1
ATOM 2140 N N . PRO A 1 265 ? -5.407 4.692 37.195 1.00 36.72 265 PRO A N 1
ATOM 2141 C CA . PRO A 1 265 ? -4.732 3.486 36.712 1.00 36.72 265 PRO A CA 1
ATOM 2142 C C . PRO A 1 265 ? -5.691 2.543 35.979 1.00 36.72 265 PRO A C 1
ATOM 2144 O O . PRO A 1 265 ? -6.882 2.545 36.290 1.00 36.72 265 PRO A O 1
ATOM 2147 N N . PRO A 1 266 ? -5.186 1.691 35.062 1.00 37.78 266 PRO A N 1
ATOM 2148 C CA . PRO A 1 266 ? -6.000 0.620 34.506 1.00 37.78 266 PRO A CA 1
ATOM 2149 C C . PRO A 1 266 ? -6.553 -0.217 35.662 1.00 37.78 266 PRO A C 1
ATOM 2151 O O . PRO A 1 266 ? -5.797 -0.771 36.463 1.00 37.78 266 PRO A O 1
ATOM 2154 N N . THR A 1 267 ? -7.876 -0.269 35.770 1.00 36.09 267 THR A N 1
ATOM 2155 C CA . THR A 1 267 ? -8.564 -1.203 36.650 1.00 36.09 267 THR A CA 1
ATOM 2156 C C . THR A 1 267 ? -8.191 -2.628 36.233 1.00 36.09 267 THR A C 1
ATOM 2158 O O . THR A 1 267 ? -8.314 -2.973 35.056 1.00 36.09 267 THR A O 1
ATOM 2161 N N . PRO A 1 268 ? -7.745 -3.484 37.165 1.00 40.81 268 PRO A N 1
ATOM 2162 C CA . PRO A 1 268 ? -7.707 -4.917 36.935 1.00 40.81 268 PRO A CA 1
ATOM 2163 C C . PRO A 1 268 ? -9.144 -5.452 36.947 1.00 40.81 268 PRO A C 1
ATOM 2165 O O . PRO A 1 268 ? -9.958 -5.038 37.775 1.00 40.81 268 PRO A O 1
ATOM 2168 N N . CYS A 1 269 ? -9.452 -6.410 36.072 1.00 31.20 269 CYS A N 1
ATOM 2169 C CA . CYS A 1 269 ? -10.600 -7.296 36.281 1.00 31.20 269 CYS A CA 1
ATOM 2170 C C . CYS A 1 269 ? -10.485 -7.940 37.687 1.00 31.20 269 CYS A C 1
ATOM 2172 O O . CYS A 1 269 ? -9.419 -8.482 37.988 1.00 31.20 269 CYS A O 1
ATOM 2174 N N . PRO A 1 270 ? -11.500 -7.885 38.574 1.00 38.25 270 PRO A N 1
ATOM 2175 C CA . PRO A 1 270 ? -11.400 -8.466 39.919 1.00 38.25 270 PRO A CA 1
ATOM 2176 C C . PRO A 1 270 ? -11.986 -9.897 39.988 1.00 38.25 270 PRO A C 1
ATOM 2178 O O . PRO A 1 270 ? -12.862 -10.217 39.185 1.00 38.25 270 PRO A O 1
ATOM 2181 N N . PRO A 1 271 ? -11.683 -10.708 41.029 1.00 45.03 271 PRO A N 1
ATOM 2182 C CA . PRO A 1 271 ? -10.418 -10.827 41.761 1.00 45.03 271 PRO A CA 1
ATOM 2183 C C . PRO A 1 271 ? -9.944 -12.296 41.954 1.00 45.03 271 PRO A C 1
ATOM 2185 O O . PRO A 1 271 ? -10.741 -13.218 42.103 1.00 45.03 271 PRO A O 1
ATOM 2188 N N . LEU A 1 272 ? -8.631 -12.483 42.125 1.00 26.38 272 LEU A N 1
ATOM 2189 C CA . LEU A 1 272 ? -8.075 -13.370 43.156 1.00 26.38 272 LEU A CA 1
ATOM 2190 C C . LEU A 1 272 ? -7.088 -12.521 43.972 1.00 26.38 272 LEU A C 1
ATOM 2192 O O . LEU A 1 272 ? -6.319 -11.730 43.433 1.00 26.38 272 LEU A O 1
ATOM 2196 N N . SER A 1 273 ? -7.260 -12.583 45.283 1.00 29.77 273 SER A N 1
ATOM 2197 C CA . SER A 1 273 ? -6.872 -11.598 46.292 1.00 29.77 273 SER A CA 1
ATOM 2198 C C . SER A 1 273 ? -5.365 -11.454 46.547 1.00 29.77 273 SER A C 1
ATOM 2200 O O . SER A 1 273 ? -4.649 -12.448 46.586 1.00 29.77 273 SER A O 1
ATOM 2202 N N . HIS A 1 274 ? -4.989 -10.214 46.897 1.00 30.95 274 HIS A N 1
ATOM 2203 C CA . HIS A 1 274 ? -3.718 -9.710 47.449 1.00 30.95 274 HIS A CA 1
ATOM 2204 C C .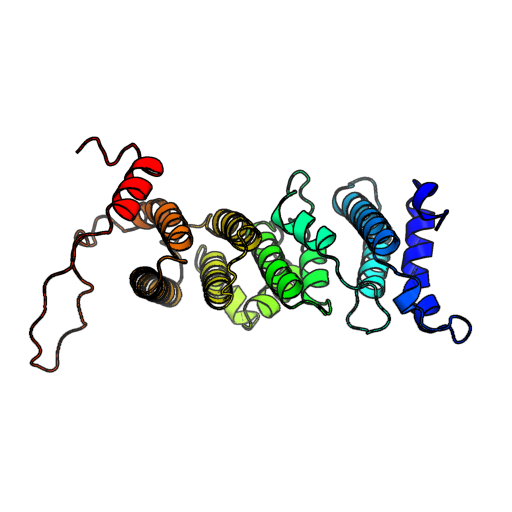 HIS A 1 274 ? -2.600 -9.366 46.454 1.00 30.95 274 HIS A C 1
ATOM 2206 O O . HIS A 1 274 ? -1.828 -10.237 46.089 1.00 30.95 274 HIS A O 1
ATOM 2212 N N . ILE A 1 275 ? -2.457 -8.067 46.136 1.00 27.67 275 ILE A N 1
ATOM 2213 C CA . ILE A 1 275 ? -1.184 -7.318 46.008 1.00 27.67 275 ILE A CA 1
ATOM 2214 C C . ILE A 1 275 ? -1.494 -5.808 46.130 1.00 27.67 275 ILE A C 1
ATOM 2216 O O . ILE A 1 275 ? -2.453 -5.299 45.552 1.00 27.67 275 ILE A O 1
ATOM 2220 N N . THR A 1 276 ? -0.683 -5.104 46.916 1.00 29.30 276 THR A N 1
ATOM 2221 C CA . THR A 1 276 ? -0.724 -3.663 47.210 1.00 29.30 276 THR A CA 1
ATOM 2222 C C . THR A 1 276 ? -0.173 -2.827 46.038 1.00 29.30 276 THR A C 1
ATOM 2224 O O . THR A 1 276 ? 0.844 -3.191 45.453 1.00 29.30 276 THR A O 1
ATOM 2227 N N . MET A 1 277 ? -0.811 -1.694 45.703 1.00 25.62 277 MET A N 1
ATOM 2228 C CA . MET A 1 277 ? -0.378 -0.764 44.638 1.00 25.62 277 MET A CA 1
ATOM 2229 C C . MET A 1 277 ? 0.655 0.269 45.122 1.00 25.62 277 MET A C 1
ATOM 2231 O O . MET A 1 277 ? 0.527 0.808 46.220 1.00 25.62 277 MET A O 1
ATOM 2235 N N . ALA A 1 278 ? 1.620 0.606 44.259 1.00 29.06 278 ALA A N 1
ATOM 2236 C CA . ALA A 1 278 ? 2.511 1.762 44.396 1.00 29.06 278 ALA A CA 1
ATOM 2237 C C . ALA A 1 278 ? 1.972 2.978 43.598 1.00 29.06 278 ALA A C 1
ATOM 2239 O O . ALA A 1 278 ? 1.349 2.779 42.550 1.00 29.06 278 ALA A O 1
ATOM 2240 N N . PRO A 1 279 ? 2.191 4.227 44.057 1.00 29.39 279 PRO A N 1
ATOM 2241 C CA . PRO A 1 279 ? 1.737 5.436 43.363 1.00 29.39 279 PRO A CA 1
ATOM 2242 C C . PRO A 1 279 ? 2.510 5.699 42.059 1.00 29.39 279 PRO A C 1
ATOM 2244 O O . PRO A 1 279 ? 3.676 5.330 41.919 1.00 29.39 279 PRO A O 1
ATOM 2247 N N . PHE A 1 280 ? 1.851 6.365 41.104 1.00 33.00 280 PHE A N 1
ATOM 2248 C CA . PHE A 1 280 ? 2.450 6.772 39.829 1.00 33.00 280 PHE A CA 1
ATOM 2249 C C . PHE A 1 280 ? 3.584 7.791 40.019 1.00 33.00 280 PHE A C 1
ATOM 2251 O O . PHE A 1 280 ? 3.413 8.741 40.788 1.00 33.00 280 PHE A O 1
ATOM 2258 N N . PRO A 1 281 ? 4.685 7.690 39.253 1.00 39.03 281 PRO A N 1
ATOM 2259 C CA . PRO A 1 281 ? 5.570 8.826 39.052 1.00 39.03 281 PRO A CA 1
ATOM 2260 C C . PRO A 1 281 ? 4.869 9.883 38.173 1.00 39.03 281 PRO A C 1
ATOM 2262 O O . PRO A 1 281 ? 4.062 9.526 37.305 1.00 39.03 281 PRO A O 1
ATOM 2265 N N . PRO A 1 282 ? 5.149 11.182 38.376 1.00 45.47 282 PRO A N 1
ATOM 2266 C CA . PRO A 1 282 ? 4.614 12.246 37.532 1.00 45.47 282 PRO A CA 1
ATOM 2267 C C . PRO A 1 282 ? 4.986 12.019 36.060 1.00 45.47 282 PRO A C 1
ATOM 2269 O O . PRO A 1 282 ? 6.067 11.515 35.750 1.00 45.47 282 PRO A O 1
ATOM 2272 N N . LEU A 1 283 ? 4.085 12.400 35.146 1.00 49.88 283 LEU A N 1
ATOM 2273 C CA . LEU A 1 283 ? 4.394 12.461 33.715 1.00 49.88 283 LEU A CA 1
ATOM 2274 C C . LEU A 1 283 ? 5.663 13.297 33.521 1.00 49.88 283 LEU A C 1
ATOM 2276 O O . LEU A 1 283 ? 5.800 14.364 34.121 1.00 49.88 283 LEU A O 1
ATOM 2280 N N . SER A 1 284 ? 6.571 12.820 32.667 1.00 59.09 284 SER A N 1
ATOM 2281 C CA . SER A 1 284 ? 7.744 13.594 32.259 1.00 59.09 284 SER A CA 1
ATOM 2282 C C . SER A 1 284 ? 7.307 15.011 31.835 1.00 59.09 284 SER A C 1
ATOM 2284 O O . SER A 1 284 ? 6.338 15.135 31.073 1.00 59.09 284 SER A O 1
ATOM 2286 N N . PRO A 1 285 ? 7.999 16.081 32.277 1.00 58.88 285 PRO A N 1
ATOM 2287 C CA . PRO A 1 285 ? 7.714 17.459 31.863 1.00 58.88 285 PRO A CA 1
ATOM 2288 C C . PRO A 1 285 ? 7.619 17.626 30.339 1.00 58.88 285 PRO A C 1
ATOM 2290 O O . PRO A 1 285 ? 6.857 18.455 29.848 1.00 58.88 285 PRO A O 1
ATOM 2293 N N . PHE A 1 286 ? 8.336 16.787 29.586 1.00 50.50 286 PHE A N 1
ATOM 2294 C CA . PHE A 1 286 ? 8.316 16.752 28.127 1.00 50.50 286 PHE A CA 1
ATOM 2295 C C . PHE A 1 286 ? 6.964 16.284 27.558 1.00 50.50 286 PHE A C 1
ATOM 2297 O O . PHE A 1 286 ? 6.434 16.886 26.626 1.00 50.50 286 PHE A O 1
ATOM 2304 N N . LEU A 1 287 ? 6.349 15.266 28.166 1.00 52.25 287 LEU A N 1
ATOM 2305 C CA . LEU A 1 287 ? 5.016 14.775 27.797 1.00 52.25 287 LEU A CA 1
ATOM 2306 C C . LEU A 1 287 ? 3.922 15.793 28.135 1.00 52.25 287 LEU A C 1
ATOM 2308 O O . LEU A 1 287 ? 3.015 16.004 27.333 1.00 52.25 287 LEU A O 1
ATOM 2312 N N . ALA A 1 288 ? 4.037 16.470 29.280 1.00 59.28 288 ALA A N 1
ATOM 2313 C CA . ALA A 1 288 ? 3.139 17.567 29.641 1.00 59.28 288 ALA A CA 1
ATOM 2314 C C . ALA A 1 288 ? 3.247 18.737 28.645 1.00 59.28 288 ALA A C 1
ATOM 2316 O O . ALA A 1 288 ? 2.233 19.287 28.220 1.00 59.28 288 ALA A O 1
ATOM 2317 N N . HIS A 1 289 ? 4.464 19.073 28.209 1.00 54.28 289 HIS A N 1
ATOM 2318 C CA . HIS A 1 289 ? 4.704 20.121 27.220 1.00 54.28 289 HIS A CA 1
ATOM 2319 C C . HIS A 1 289 ? 4.148 19.765 25.831 1.00 54.28 289 HIS A C 1
ATOM 2321 O O . HIS A 1 289 ? 3.496 20.594 25.200 1.00 54.28 289 HIS A O 1
ATOM 2327 N N . LEU A 1 290 ? 4.316 18.519 25.378 1.00 50.06 290 LEU A N 1
ATOM 2328 C CA . LEU A 1 290 ? 3.735 18.043 24.119 1.00 50.06 290 LEU A CA 1
ATOM 2329 C C . LEU A 1 290 ? 2.201 18.063 24.154 1.00 50.06 290 LEU A C 1
ATOM 2331 O O . LEU A 1 290 ? 1.577 18.541 23.211 1.00 50.06 290 LEU A O 1
ATOM 2335 N N . ILE A 1 291 ? 1.576 17.628 25.252 1.00 54.88 291 ILE A N 1
ATOM 2336 C CA . ILE A 1 291 ? 0.116 17.722 25.413 1.00 54.88 291 ILE A CA 1
ATOM 2337 C C . ILE A 1 291 ? -0.347 19.185 25.309 1.00 54.88 291 ILE A C 1
ATOM 2339 O O . ILE A 1 291 ? -1.345 19.460 24.648 1.00 54.88 291 ILE A O 1
ATOM 2343 N N . LEU A 1 292 ? 0.394 20.134 25.887 1.00 51.91 292 LEU A N 1
ATOM 2344 C CA . LEU A 1 292 ? 0.070 21.563 25.817 1.00 51.91 292 LEU A CA 1
ATOM 2345 C C . LEU A 1 292 ? 0.251 22.163 24.410 1.00 51.91 292 LEU A C 1
ATOM 2347 O O . LEU A 1 292 ? -0.558 22.997 24.007 1.00 51.91 292 LEU A O 1
ATOM 2351 N N . ILE A 1 293 ? 1.263 21.725 23.652 1.00 51.34 293 ILE A N 1
ATOM 2352 C CA . ILE A 1 293 ? 1.503 22.169 22.267 1.00 51.34 293 ILE A CA 1
ATOM 2353 C C . ILE A 1 293 ? 0.407 21.657 21.326 1.00 51.34 293 ILE A C 1
ATOM 2355 O O . ILE A 1 293 ? -0.120 22.416 20.513 1.00 51.34 293 ILE A O 1
ATOM 2359 N N . TYR A 1 294 ? 0.044 20.379 21.440 1.00 44.81 294 TYR A N 1
ATOM 2360 C CA . TYR A 1 294 ? -0.903 19.739 20.521 1.00 44.81 294 TYR A CA 1
ATOM 2361 C C . TYR A 1 294 ? -2.373 19.887 20.954 1.00 44.81 294 TYR A C 1
ATOM 2363 O O . TYR A 1 294 ? -3.278 19.715 20.137 1.00 44.81 294 TYR A O 1
ATOM 2371 N N . HIS A 1 295 ? -2.634 20.289 22.204 1.00 43.78 295 HIS A N 1
ATOM 2372 C CA . HIS A 1 295 ? -3.966 20.617 22.717 1.00 43.78 295 HIS A CA 1
ATOM 2373 C C . HIS A 1 295 ? -3.999 21.969 23.460 1.00 43.78 295 HIS A C 1
ATOM 2375 O O . HIS A 1 295 ? -4.238 22.010 24.670 1.00 43.78 295 HIS A O 1
ATOM 2381 N N . PRO A 1 296 ? -3.908 23.112 22.751 1.00 39.78 296 PRO A N 1
ATOM 2382 C CA . PRO A 1 296 ? -3.940 24.448 23.364 1.00 39.78 296 PRO A CA 1
ATOM 2383 C C . PRO A 1 296 ? -5.277 24.802 24.045 1.00 39.78 296 PRO A C 1
ATOM 2385 O O . PRO A 1 296 ? -5.406 25.859 24.655 1.00 39.78 296 PRO A O 1
ATOM 2388 N N . ARG A 1 297 ? -6.297 23.937 23.942 1.00 40.38 297 ARG A N 1
ATOM 2389 C CA . ARG A 1 297 ? -7.572 24.073 24.667 1.00 40.38 297 ARG A CA 1
ATOM 2390 C C . ARG A 1 297 ? -7.563 23.436 26.061 1.00 40.38 297 ARG A C 1
ATOM 2392 O O . ARG A 1 297 ? -8.462 23.738 26.835 1.00 40.38 297 ARG A O 1
ATOM 2399 N N . ILE A 1 298 ? -6.582 22.590 26.389 1.00 42.88 298 ILE A N 1
ATOM 2400 C CA . ILE A 1 298 ? -6.475 21.941 27.709 1.00 42.88 298 ILE A CA 1
ATOM 2401 C C . ILE A 1 298 ? -5.862 22.892 28.754 1.00 42.88 298 ILE A C 1
ATOM 2403 O O . ILE A 1 298 ? -6.140 22.755 29.936 1.00 42.88 298 ILE A O 1
ATOM 2407 N N . SER A 1 299 ? -5.124 23.925 28.339 1.00 36.44 299 SER A N 1
ATOM 2408 C CA . SER A 1 299 ? -4.501 24.921 29.229 1.00 36.44 299 SER A CA 1
ATOM 2409 C C . SER A 1 299 ? -5.446 26.009 29.770 1.00 36.44 299 SER A C 1
ATOM 2411 O O . SER A 1 299 ? -4.978 26.997 30.332 1.00 36.44 299 SER A O 1
ATOM 2413 N N . ARG A 1 300 ? -6.767 25.874 29.578 1.00 40.78 300 ARG A N 1
ATOM 2414 C CA . ARG A 1 300 ? -7.787 26.834 30.052 1.00 40.78 300 ARG A CA 1
ATOM 2415 C C . ARG A 1 300 ? -8.736 26.259 31.116 1.00 40.78 300 ARG A C 1
ATOM 2417 O O . ARG A 1 300 ? -9.844 26.770 31.267 1.00 40.78 300 ARG A O 1
ATOM 2424 N N . ILE A 1 301 ? -8.314 25.213 31.823 1.00 37.97 301 ILE A N 1
ATOM 2425 C CA . ILE A 1 301 ? -8.959 24.677 33.034 1.00 37.97 301 ILE A CA 1
ATOM 2426 C C . ILE A 1 301 ? -7.936 24.777 34.161 1.00 37.97 301 ILE A C 1
ATOM 2428 O O . ILE A 1 301 ? -8.335 25.206 35.263 1.00 37.97 301 ILE A O 1
#

Radius of gyration: 23.21 Å; Cα contacts (8 Å, |Δi|>4): 274; chains: 1; bounding box: 51×41×74 Å

Mean predicted aligned error: 9.79 Å

Organism: NCBI:txid376703

Nearest PDB structures (foldseek):
  6owo-assembly1_A  TM=2.687E-01  e=2.715E-01  Mus musculus
  6sgb-assembly1_F3  TM=3.071E-01  e=1.723E+00  Trypanosoma brucei brucei
  7l5e-assembly1_C  TM=2.429E-01  e=1.960E+00  Saccharomyces cerevisiae
  5f0o-assembly1_A  TM=2.581E-01  e=4.629E+00  Lachancea thermotolerans
  8tkd-assembly1_A  TM=2.240E-01  e=4.248E+00  Homo sapiens

Foldseek 3Di:
DVLLVPCPDLVSLLVVLLCQLVQLVDPVDDPSVVVCPPVNLVSNLVSLLVSLLCLPLDPPDDPVNSVSNLVSLCVQQAADPSHRANDPVLLCCLQPVPPRCSLLDLSLLVSLLGGDHPDVVSNLSSLLSLLLNLLRHPDDDPSSLVSLCSSLVHDSVVVVVQVVQFNQSLLSSLLSSLVSLVVDDDPDPVSLSSSLSSNVSSLPGAPLRHDPVSVVSVVVSVVVLVVVVVVDVSSLSVVLRVVVSVVNHVVNDPPPPDPPPPPDDPDDDDDDDDDDDDDDDDDDVVSVVSCCVSCVPVVPD

pLDDT: mean 78.26, std 19.55, range [25.62, 98.31]

Secondary structure (DSSP, 8-state):
--HHHH---HHHHHHHHHHHHHHHT-TTSS-TTGGG-HHHHHHHHHHHHHHHHHHHH-SSS-HHHHHHHHHHHHHHSSSSTTS----HHHHHHHHH-TTSSGGG-HHHHHHHHH---SSHHHHHHHHHHHHHHHHH----SHHHHHHHHHHHT--HHHHHHHHTSTTHHHHHHHHHHHHHHHH-----HHHHHHHHHHHHHHT-S-STTS-HHHHHHHHHHHHHHHHHHHH-GGGHHHHHHHHHHHHHHHTTS-TTS----TTSPPPPPP-S---PPPPPPPPPHHHHHHHHHH-TTGGG-